Protein AF-A2IA80-F1 (afdb_monomer_lite)

Organism: Xenopsylla cheopis (NCBI:txid163159)

Sequence (337 aa):
MCTNLILFTVLSLLFSIEAKSIPNAQSEKVELNESTLKLLFVVAREGEVYPNNYMIKACPKYEYANHGFPPGELNENGRISMYQLGHKLRLIYPEFLHRRYITKNLLKATAVGNKYTISTREGALLTLKGLRNENMNKAINTRKWSAKRLSTTRNDEFTDAASGYYQSCPNFFKKQKIALKKELMPKEKNKRPADESTITDEDINSKTKNLINKLNENTGANITGDNLVALKYLADLYEATERSNLLLPKWYDEDMWISLHFLMRRYIEASVSTNDLRSLAGGRMVKYFFDKLDDKLAGRLEPCETKLLLHIGYERTVVPFFAALAGEDGFEINGLV

pLDDT: mean 77.65, std 20.79, range [23.19, 97.38]

Radius of gyration: 21.66 Å; chains: 1; bounding box: 62×43×70 Å

Structure (mmCIF, N/CA/C/O backbone):
data_AF-A2IA80-F1
#
_entry.id   AF-A2IA80-F1
#
loop_
_atom_site.group_PDB
_atom_site.id
_atom_site.type_symbol
_atom_site.label_atom_id
_atom_site.label_alt_id
_atom_site.label_comp_id
_atom_site.label_asym_id
_atom_site.label_entity_id
_atom_site.label_seq_id
_atom_site.pdbx_PDB_ins_code
_atom_site.Cartn_x
_atom_site.Cartn_y
_atom_site.Cartn_z
_atom_site.occupancy
_atom_site.B_iso_or_equiv
_atom_site.auth_seq_id
_atom_site.auth_comp_id
_atom_site.auth_asym_id
_atom_site.auth_atom_id
_atom_site.pdbx_PDB_model_num
ATOM 1 N N . MET A 1 1 ? -36.779 -3.384 18.444 1.00 25.17 1 MET A N 1
ATOM 2 C CA . MET A 1 1 ? -36.991 -3.182 16.995 1.00 25.17 1 MET A CA 1
ATOM 3 C C . MET A 1 1 ? -36.332 -1.866 16.628 1.00 25.17 1 MET A C 1
ATOM 5 O O . MET A 1 1 ? -36.795 -0.836 17.092 1.00 25.17 1 MET A O 1
ATOM 9 N N . CYS A 1 2 ? -35.207 -1.901 15.915 1.00 23.19 2 CYS A N 1
ATOM 10 C CA . CYS A 1 2 ? -34.492 -0.704 15.470 1.00 23.19 2 CYS A CA 1
ATOM 11 C C . CYS A 1 2 ? -34.553 -0.656 13.945 1.00 23.19 2 CYS A C 1
ATOM 13 O O . CYS A 1 2 ? -34.101 -1.584 13.280 1.00 23.19 2 CYS A O 1
ATOM 15 N N . THR A 1 3 ? -35.161 0.397 13.417 1.00 23.78 3 THR A N 1
ATOM 16 C CA . THR A 1 3 ? -35.132 0.780 12.007 1.00 23.78 3 THR A CA 1
ATOM 17 C C . THR A 1 3 ? -33.789 1.444 11.691 1.00 23.78 3 THR A C 1
ATOM 19 O O . THR A 1 3 ? -33.246 2.187 12.509 1.00 23.78 3 THR A O 1
ATOM 22 N N . ASN A 1 4 ? -33.225 1.103 10.531 1.00 25.89 4 ASN A N 1
ATOM 23 C CA . ASN A 1 4 ? -31.814 1.293 10.202 1.00 25.89 4 ASN A CA 1
ATOM 24 C C . ASN A 1 4 ? -31.599 2.456 9.229 1.00 25.89 4 ASN A C 1
ATOM 26 O O . ASN A 1 4 ? -32.256 2.528 8.195 1.00 25.89 4 ASN A O 1
ATOM 30 N N . LEU A 1 5 ? -30.586 3.270 9.515 1.00 25.81 5 LEU A N 1
ATOM 31 C CA . LEU A 1 5 ? -29.843 4.027 8.517 1.00 25.81 5 LEU A CA 1
ATOM 32 C C . LEU A 1 5 ? -28.354 3.823 8.829 1.00 25.81 5 LEU A C 1
ATOM 34 O O . LEU A 1 5 ? -27.927 4.024 9.966 1.00 25.81 5 LEU A O 1
ATOM 38 N N . ILE A 1 6 ? -27.590 3.339 7.850 1.00 38.41 6 ILE A N 1
ATOM 39 C CA . ILE A 1 6 ? -26.148 3.076 7.955 1.00 38.41 6 ILE A CA 1
ATOM 40 C C . ILE A 1 6 ? -25.449 4.060 7.024 1.00 38.41 6 ILE A C 1
ATOM 42 O O . ILE A 1 6 ? -25.780 4.120 5.842 1.00 38.41 6 ILE A O 1
ATOM 46 N N . LEU A 1 7 ? -24.482 4.808 7.554 1.00 30.70 7 LEU A N 1
ATOM 47 C CA . LEU A 1 7 ? -23.660 5.727 6.779 1.00 30.70 7 LEU A CA 1
ATOM 48 C C . LEU A 1 7 ? -22.249 5.158 6.591 1.00 30.70 7 LEU A C 1
ATOM 50 O O . LEU A 1 7 ? -21.627 4.696 7.549 1.00 30.70 7 LEU A O 1
ATOM 54 N N . PHE A 1 8 ? -21.756 5.196 5.353 1.00 34.16 8 PHE A N 1
ATOM 55 C CA . PHE A 1 8 ? -20.420 4.747 4.969 1.00 34.16 8 PHE A CA 1
ATOM 56 C C . PHE A 1 8 ? -19.474 5.942 4.878 1.00 34.16 8 PHE A C 1
ATOM 58 O O . PHE A 1 8 ? -19.799 6.963 4.276 1.00 34.16 8 PHE A O 1
ATOM 65 N N . THR A 1 9 ? -18.271 5.814 5.431 1.00 31.92 9 THR A N 1
ATOM 66 C CA . THR A 1 9 ? -17.209 6.802 5.220 1.00 31.92 9 THR A CA 1
ATOM 67 C C . THR A 1 9 ? -15.915 6.075 4.937 1.00 31.92 9 THR A C 1
ATOM 69 O O . THR A 1 9 ? -15.407 5.310 5.756 1.00 31.92 9 THR A O 1
ATOM 72 N N . VAL A 1 10 ? -15.410 6.296 3.729 1.00 34.41 10 VAL A N 1
ATOM 73 C CA . VAL A 1 10 ? -14.196 5.692 3.200 1.00 34.41 10 VAL A CA 1
ATOM 74 C C . VAL A 1 10 ? -13.137 6.784 3.148 1.00 34.41 10 VAL A C 1
ATOM 76 O O . VAL A 1 10 ? -13.271 7.741 2.394 1.00 34.41 10 VAL A O 1
ATOM 79 N N . LEU A 1 11 ? -12.081 6.647 3.950 1.00 30.34 11 LEU A N 1
ATOM 80 C CA . LEU A 1 11 ? -10.943 7.563 3.931 1.00 30.34 11 LEU A CA 1
ATOM 81 C C . LEU A 1 11 ? -9.755 6.869 3.250 1.00 30.34 11 LEU A C 1
ATOM 83 O O . LEU A 1 11 ? -9.049 6.081 3.877 1.00 30.34 11 LEU A O 1
ATOM 87 N N . SER A 1 12 ? -9.549 7.147 1.963 1.00 29.28 12 SER A N 1
ATOM 88 C CA . SER A 1 12 ? -8.305 6.819 1.259 1.00 29.28 12 SER A CA 1
ATOM 89 C C . SER A 1 12 ? -7.311 7.957 1.493 1.00 29.28 12 SER A C 1
ATOM 91 O O . SER A 1 12 ? -7.510 9.063 1.002 1.00 29.28 12 SER A O 1
ATOM 93 N N . LEU A 1 13 ? -6.262 7.719 2.284 1.00 29.28 13 LEU A N 1
ATOM 94 C CA . LEU A 1 13 ? -5.129 8.640 2.409 1.00 29.28 13 LEU A CA 1
ATOM 95 C C . LEU A 1 13 ? -4.011 8.154 1.483 1.00 29.28 13 LEU A C 1
ATOM 97 O O . LEU A 1 13 ? -3.146 7.380 1.888 1.00 29.28 13 LEU A O 1
ATOM 101 N N . LEU A 1 14 ? -4.050 8.611 0.234 1.00 31.47 14 LEU A N 1
ATOM 102 C CA . LEU A 1 14 ? -2.891 8.660 -0.650 1.00 31.47 14 LEU A CA 1
ATOM 103 C C . LEU A 1 14 ? -2.782 10.086 -1.204 1.00 31.47 14 LEU A C 1
ATOM 105 O O . LEU A 1 14 ? -3.770 10.638 -1.675 1.00 31.47 14 LEU A O 1
ATOM 109 N N . PHE A 1 15 ? -1.557 10.617 -1.135 1.00 30.75 15 PHE A N 1
ATOM 110 C CA . PHE A 1 15 ? -1.079 11.935 -1.570 1.00 30.75 15 PHE A CA 1
ATOM 111 C C . PHE A 1 15 ? -1.414 13.136 -0.668 1.00 30.75 15 PHE A C 1
ATOM 113 O O . PHE A 1 15 ? -2.541 13.344 -0.223 1.00 30.75 15 PHE A O 1
ATOM 120 N N . SER A 1 16 ? -0.392 13.965 -0.427 1.00 27.19 16 SER A N 1
ATOM 121 C CA . SER A 1 16 ? -0.570 15.383 -0.118 1.00 27.19 16 SER A CA 1
ATOM 122 C C . SER A 1 16 ? -1.300 16.020 -1.298 1.00 27.19 16 SER A C 1
ATOM 124 O O . SER A 1 16 ? -0.680 16.358 -2.300 1.00 27.19 16 SER A O 1
ATOM 126 N N . ILE A 1 17 ? -2.621 16.122 -1.204 1.00 27.56 17 ILE A N 1
ATOM 127 C CA . ILE A 1 17 ? -3.449 16.873 -2.143 1.00 27.56 17 ILE A CA 1
ATOM 128 C C . ILE A 1 17 ? -3.920 18.105 -1.380 1.00 27.56 17 ILE A C 1
ATOM 130 O O . ILE A 1 17 ? -4.784 18.017 -0.506 1.00 27.56 17 ILE A O 1
ATOM 134 N N . GLU A 1 18 ? -3.341 19.262 -1.694 1.00 26.39 18 GLU A N 1
ATOM 135 C CA . GLU A 1 18 ? -4.066 20.513 -1.503 1.00 26.39 18 GLU A CA 1
ATOM 136 C C . GLU A 1 18 ? -5.279 20.470 -2.433 1.00 26.39 18 GLU A C 1
ATOM 138 O O . GLU A 1 18 ? -5.156 20.400 -3.656 1.00 26.39 18 GLU A O 1
ATOM 143 N N . ALA A 1 19 ? -6.470 20.447 -1.839 1.00 25.19 19 ALA A N 1
ATOM 144 C CA . ALA A 1 19 ? -7.717 20.495 -2.577 1.00 25.19 19 ALA A CA 1
ATOM 145 C C . ALA A 1 19 ? -7.830 21.849 -3.297 1.00 25.19 19 ALA A C 1
ATOM 147 O O . ALA A 1 19 ? -8.150 22.862 -2.675 1.00 25.19 19 ALA A O 1
ATOM 148 N N . LYS A 1 20 ? -7.619 21.875 -4.618 1.00 26.34 20 LYS A N 1
ATOM 149 C CA . LYS A 1 20 ? -8.217 22.921 -5.453 1.00 26.34 20 LYS A CA 1
ATOM 150 C C . LYS A 1 20 ? -9.704 22.609 -5.599 1.00 26.34 20 LYS A C 1
ATOM 152 O O . LYS A 1 20 ? -10.091 21.518 -6.008 1.00 26.34 20 LYS A O 1
ATOM 157 N N . SER A 1 21 ? -10.518 23.577 -5.199 1.00 30.86 21 SER A N 1
ATOM 158 C CA . SER A 1 21 ? -11.980 23.560 -5.221 1.00 30.86 21 SER A CA 1
ATOM 159 C C . SER A 1 21 ? -12.553 23.104 -6.568 1.00 30.86 21 SER A C 1
ATOM 161 O O . SER A 1 21 ? -12.227 23.679 -7.607 1.00 30.86 21 SER A O 1
ATOM 163 N N . ILE A 1 22 ? -13.460 22.128 -6.525 1.00 30.59 22 ILE A N 1
ATOM 164 C CA . ILE A 1 22 ? -14.312 21.718 -7.648 1.00 30.59 22 ILE A CA 1
ATOM 165 C C . ILE A 1 22 ? -15.325 22.842 -7.935 1.00 30.59 22 ILE A C 1
ATOM 167 O O . ILE A 1 22 ? -15.994 23.289 -6.998 1.00 30.59 22 ILE A O 1
ATOM 171 N N . PRO A 1 23 ? -15.523 23.278 -9.193 1.00 34.59 23 PRO A N 1
ATOM 172 C CA . PRO A 1 23 ? -16.711 24.025 -9.566 1.00 34.59 23 PRO A CA 1
ATOM 173 C C . PRO A 1 23 ? -17.891 23.051 -9.700 1.00 34.59 23 PRO A C 1
ATOM 175 O O . PRO A 1 23 ? -17.952 22.244 -10.620 1.00 34.59 23 PRO A O 1
ATOM 178 N N . ASN A 1 24 ? -18.836 23.167 -8.769 1.00 33.44 24 ASN A N 1
ATOM 179 C CA . ASN A 1 24 ? -20.252 22.832 -8.937 1.00 33.44 24 ASN A CA 1
ATOM 180 C C . ASN A 1 24 ? -20.631 21.375 -9.291 1.00 33.44 24 ASN A C 1
ATOM 182 O O . ASN A 1 24 ? -21.453 21.130 -10.169 1.00 33.44 24 ASN A O 1
ATOM 186 N N . ALA A 1 25 ? -20.140 20.412 -8.513 1.00 34.47 25 ALA A N 1
ATOM 187 C CA . ALA A 1 25 ? -20.971 19.277 -8.113 1.00 34.47 25 ALA A CA 1
ATOM 188 C C . ALA A 1 25 ? -21.343 19.525 -6.650 1.00 34.47 25 ALA A C 1
ATOM 190 O O . ALA A 1 25 ? -20.452 19.651 -5.809 1.00 34.47 25 ALA A O 1
ATOM 191 N N . GLN A 1 26 ? -22.631 19.676 -6.342 1.00 32.94 26 GLN A N 1
ATOM 192 C CA . GLN A 1 26 ? -23.090 19.729 -4.956 1.00 32.94 26 GLN A CA 1
ATOM 193 C C . GLN A 1 26 ? -22.761 18.379 -4.309 1.00 32.94 26 GLN A C 1
ATOM 195 O O . GLN A 1 26 ? -23.536 17.433 -4.410 1.00 32.94 26 GLN A O 1
ATOM 200 N N . SER A 1 27 ? -21.587 18.262 -3.680 1.00 39.53 27 SER A N 1
ATOM 201 C CA . SER A 1 27 ? -21.382 17.213 -2.697 1.00 39.53 27 SER A CA 1
ATOM 202 C C . SER A 1 27 ? -22.269 17.593 -1.522 1.00 39.53 27 SER A C 1
ATOM 204 O O . SER A 1 27 ? -22.015 18.564 -0.805 1.00 39.53 27 SER A O 1
ATOM 206 N N . GLU A 1 28 ? -23.385 16.884 -1.370 1.00 37.91 28 GLU A N 1
ATOM 207 C CA . GLU A 1 28 ? -24.094 16.906 -0.102 1.00 37.91 28 GLU A CA 1
ATOM 208 C C . GLU A 1 28 ? -23.067 16.551 0.966 1.00 37.91 28 GLU A C 1
ATOM 210 O O . GLU A 1 28 ? -22.477 15.468 0.983 1.00 37.91 28 GLU A O 1
ATOM 215 N N . LYS A 1 29 ? -22.780 17.529 1.818 1.00 41.91 29 LYS A N 1
ATOM 216 C CA . LYS A 1 29 ? -21.917 17.366 2.971 1.00 41.91 29 LYS A CA 1
ATOM 217 C C . LYS A 1 29 ? -22.703 16.489 3.935 1.00 41.91 29 LYS A C 1
ATOM 219 O O . LYS A 1 29 ? -23.461 16.996 4.753 1.00 41.91 29 LYS A O 1
ATOM 224 N N . VAL A 1 30 ? -22.612 15.175 3.761 1.00 50.72 30 VAL A N 1
ATOM 225 C CA . VAL A 1 30 ? -23.300 14.228 4.629 1.00 50.72 30 VAL A CA 1
ATOM 226 C C . VAL A 1 30 ? -22.734 14.412 6.034 1.00 50.72 30 VAL A C 1
ATOM 228 O O . VAL A 1 30 ? -21.601 14.016 6.315 1.00 50.72 30 VAL A O 1
ATOM 231 N N . GLU A 1 31 ? -23.492 15.074 6.906 1.00 58.78 31 GLU A N 1
ATOM 232 C CA . GLU A 1 31 ? -23.119 15.223 8.307 1.00 58.78 31 GLU A CA 1
ATOM 233 C C . GLU A 1 31 ? -23.155 13.847 8.971 1.00 58.78 31 GLU A C 1
ATOM 235 O O . GLU A 1 31 ? -24.183 13.167 9.035 1.00 58.78 31 GLU A O 1
ATOM 240 N N . LEU A 1 32 ? -21.987 13.402 9.424 1.00 66.56 32 LEU A N 1
ATOM 241 C CA . LEU A 1 32 ? -21.813 12.085 10.005 1.00 66.56 32 LEU A CA 1
ATOM 242 C C . LEU A 1 32 ? -22.370 12.083 11.427 1.00 66.56 32 LEU A C 1
ATOM 244 O O . LEU A 1 32 ? -21.768 12.643 12.339 1.00 66.56 32 LEU A O 1
ATOM 248 N N . ASN A 1 33 ? -23.518 11.437 11.631 1.00 78.56 33 ASN A N 1
ATOM 249 C CA . ASN A 1 33 ? -24.094 11.310 12.964 1.00 78.56 33 ASN A CA 1
ATOM 250 C C . ASN A 1 33 ? -23.433 10.156 13.742 1.00 78.56 33 ASN A C 1
ATOM 252 O O . ASN A 1 33 ? -23.876 9.002 13.680 1.00 78.56 33 ASN A O 1
ATOM 256 N N . GLU A 1 34 ? -22.390 10.473 14.514 1.00 80.00 34 GLU A N 1
ATOM 257 C CA . GLU A 1 34 ? -21.650 9.512 15.346 1.00 80.00 34 GLU A CA 1
ATOM 258 C C . GLU A 1 34 ? -22.523 8.753 16.361 1.00 80.00 34 GLU A C 1
ATOM 260 O O . GLU A 1 34 ? -22.182 7.623 16.726 1.00 80.00 34 GLU A O 1
ATOM 265 N N . SER A 1 35 ? -23.682 9.293 16.767 1.00 78.06 35 SER A N 1
ATOM 266 C CA . SER A 1 35 ? -24.597 8.618 17.700 1.00 78.06 35 SER A CA 1
ATOM 267 C C . SER A 1 35 ? -25.213 7.344 17.107 1.00 78.06 35 SER A C 1
ATOM 269 O O . SER A 1 35 ? -25.642 6.446 17.839 1.00 78.06 35 SER A O 1
ATOM 271 N N . THR A 1 36 ? -25.260 7.253 15.775 1.00 85.50 36 THR A N 1
ATOM 272 C CA . THR A 1 36 ? -25.810 6.105 15.042 1.00 85.50 36 THR A CA 1
ATOM 273 C C . THR A 1 36 ? -24.731 5.150 14.534 1.00 85.50 36 THR A C 1
ATOM 275 O O . THR A 1 36 ? -25.035 3.980 14.286 1.00 85.50 36 THR A O 1
ATOM 278 N N . LEU A 1 37 ? -23.469 5.594 14.460 1.00 88.94 37 LEU A N 1
ATOM 279 C CA . LEU A 1 37 ? -22.346 4.793 13.978 1.00 88.94 37 LEU A CA 1
ATOM 280 C C . LEU A 1 37 ? -22.142 3.543 14.853 1.00 88.94 37 LEU A C 1
ATOM 282 O O . LEU A 1 37 ? -22.129 3.606 16.084 1.00 88.94 37 LEU A O 1
ATOM 286 N N . LYS A 1 38 ? -21.994 2.373 14.215 1.00 88.62 38 LYS A N 1
ATOM 287 C CA . LYS A 1 38 ? -21.853 1.073 14.906 1.00 88.62 38 LYS A CA 1
ATOM 288 C C . LYS A 1 38 ? -20.498 0.412 14.705 1.00 88.62 38 LYS A C 1
ATOM 290 O O . LYS A 1 38 ? -20.021 -0.262 15.620 1.00 88.62 38 LYS A O 1
ATOM 295 N N . LEU A 1 39 ? -19.889 0.590 13.539 1.00 91.94 39 LEU A N 1
ATOM 296 C CA . LEU A 1 39 ? -18.624 -0.033 13.172 1.00 91.94 39 LEU A CA 1
ATOM 297 C C . LEU A 1 39 ? -17.879 0.853 12.182 1.00 91.94 39 LEU A C 1
ATOM 299 O O . LEU A 1 39 ? -18.476 1.377 11.248 1.00 91.94 39 LEU A O 1
ATOM 303 N N . LEU A 1 40 ? -16.570 0.953 12.368 1.00 92.19 40 LEU A N 1
ATOM 304 C CA . LEU A 1 40 ? -15.644 1.550 11.426 1.00 92.19 40 LEU A CA 1
ATOM 305 C C . LEU A 1 40 ? -14.732 0.452 10.866 1.00 92.19 40 LEU A C 1
ATOM 307 O O . LEU A 1 40 ? -14.075 -0.265 11.625 1.00 92.19 40 LEU A O 1
ATOM 311 N N . PHE A 1 41 ? -14.697 0.322 9.543 1.00 91.50 41 PHE A N 1
ATOM 312 C CA . PHE A 1 41 ? -13.838 -0.621 8.829 1.00 91.50 41 PHE A CA 1
ATOM 313 C C . PHE A 1 41 ? -12.811 0.167 8.017 1.00 91.50 41 PHE A C 1
ATOM 315 O O . PHE A 1 41 ? -13.149 0.795 7.018 1.00 91.50 41 PHE A O 1
ATOM 322 N N . VAL A 1 42 ? -11.558 0.173 8.466 1.00 91.75 42 VAL A N 1
ATOM 323 C CA . VAL A 1 42 ? -10.479 0.957 7.856 1.00 91.75 42 VAL A CA 1
ATOM 324 C C . VAL A 1 42 ? -9.505 0.017 7.182 1.00 91.75 42 VAL A C 1
ATOM 326 O O . VAL A 1 42 ? -8.876 -0.781 7.868 1.00 91.75 42 VAL A O 1
ATOM 329 N N . VAL A 1 43 ? -9.321 0.171 5.872 1.00 89.81 43 VAL A N 1
ATOM 330 C CA . VAL A 1 43 ? -8.230 -0.455 5.115 1.00 89.81 43 VAL A CA 1
ATOM 331 C C . VAL A 1 43 ? -7.268 0.639 4.679 1.00 89.81 43 VAL A C 1
ATOM 333 O O . VAL A 1 43 ? -7.683 1.607 4.051 1.00 89.81 43 VAL A O 1
ATOM 336 N N . ALA A 1 44 ? -5.989 0.494 5.010 1.00 91.44 44 ALA A N 1
ATOM 337 C CA . ALA A 1 44 ? -4.961 1.475 4.688 1.00 91.44 44 ALA A CA 1
ATOM 338 C C . ALA A 1 44 ? -3.694 0.798 4.158 1.00 91.44 44 ALA A C 1
ATOM 340 O O . ALA A 1 44 ? -3.363 -0.325 4.544 1.00 91.44 44 ALA A O 1
ATOM 341 N N . ARG A 1 45 ? -2.976 1.501 3.276 1.00 91.06 45 ARG A N 1
ATOM 342 C CA . ARG A 1 45 ? -1.606 1.152 2.887 1.00 91.06 45 ARG A CA 1
ATOM 343 C C . ARG A 1 45 ? -0.684 1.430 4.077 1.00 91.06 45 ARG A C 1
ATOM 345 O O . ARG A 1 45 ? -0.944 2.326 4.877 1.00 91.06 45 ARG A O 1
ATOM 352 N N . GLU A 1 46 ? 0.383 0.659 4.196 1.00 89.81 46 GLU A N 1
ATOM 353 C CA . GLU A 1 46 ? 1.532 1.036 5.008 1.00 89.81 46 GLU A CA 1
ATOM 354 C C . GLU A 1 46 ? 2.106 2.397 4.592 1.00 89.81 46 GLU A C 1
ATOM 356 O O . GLU A 1 46 ? 1.888 2.874 3.476 1.00 89.81 46 GLU A O 1
ATOM 361 N N . GLY A 1 47 ? 2.837 3.020 5.513 1.00 91.81 47 GLY A N 1
ATOM 362 C CA . GLY A 1 47 ? 3.539 4.264 5.237 1.00 91.81 47 GLY A CA 1
ATOM 363 C C . GLY A 1 47 ? 4.720 4.057 4.294 1.00 91.81 47 GLY A C 1
ATOM 364 O O . GLY A 1 47 ? 5.007 2.955 3.832 1.00 91.81 47 GLY A O 1
ATOM 365 N N . GLU A 1 48 ? 5.434 5.142 4.044 1.00 92.56 48 GLU A N 1
ATOM 366 C CA . GLU A 1 48 ? 6.641 5.159 3.232 1.00 92.56 48 GLU A CA 1
ATOM 367 C C . GLU A 1 48 ? 7.705 4.188 3.758 1.00 92.56 48 GLU A C 1
ATOM 369 O O . GLU A 1 48 ? 8.021 4.156 4.951 1.00 92.56 48 GLU A O 1
ATOM 374 N N . VAL A 1 49 ? 8.280 3.401 2.849 1.00 91.50 49 VAL A N 1
ATOM 375 C CA 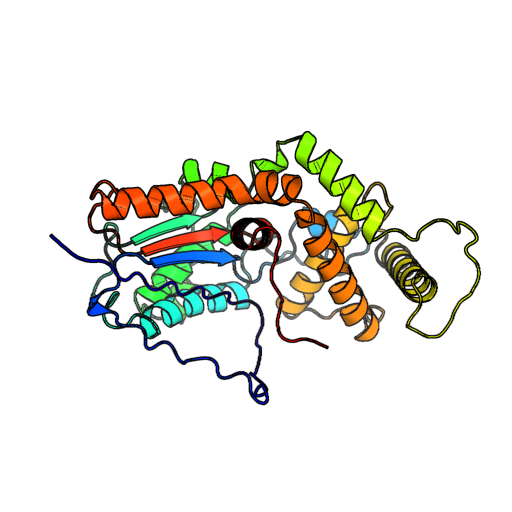. VAL A 1 49 ? 9.300 2.395 3.155 1.00 91.50 49 VAL A CA 1
ATOM 376 C C . VAL A 1 49 ? 10.603 2.714 2.447 1.00 91.50 49 VAL A C 1
ATOM 378 O O . VAL A 1 49 ? 10.616 3.348 1.393 1.00 91.50 49 VAL A O 1
ATOM 381 N N . TYR A 1 50 ? 11.703 2.212 2.997 1.00 91.88 50 TYR A N 1
ATOM 382 C CA . TYR A 1 50 ? 12.938 2.104 2.234 1.00 91.88 50 TYR A CA 1
ATOM 383 C C . TYR A 1 50 ? 12.781 1.092 1.092 1.00 91.88 50 TYR A C 1
ATOM 385 O O . TYR A 1 50 ? 12.049 0.103 1.247 1.00 91.88 50 TYR A O 1
ATOM 393 N N . PRO A 1 51 ? 13.522 1.265 -0.019 1.00 92.00 51 PRO A N 1
ATOM 394 C CA . PRO A 1 51 ? 13.601 0.266 -1.073 1.00 92.00 51 PRO A CA 1
ATOM 395 C C . PRO A 1 51 ? 13.841 -1.142 -0.527 1.00 92.00 51 PRO A C 1
ATOM 397 O O . PRO A 1 51 ? 14.727 -1.362 0.301 1.00 92.00 51 PRO A O 1
ATOM 400 N N . ASN A 1 52 ? 13.049 -2.110 -0.985 1.00 89.38 52 ASN A N 1
ATOM 401 C CA . ASN A 1 52 ? 13.212 -3.505 -0.585 1.00 89.38 52 ASN A CA 1
ATOM 402 C C . ASN A 1 52 ? 14.096 -4.284 -1.575 1.00 89.38 52 ASN A C 1
ATOM 404 O O . ASN A 1 52 ? 14.394 -3.834 -2.681 1.00 89.38 52 ASN A O 1
ATOM 408 N N . ASN A 1 53 ? 14.476 -5.507 -1.202 1.00 89.69 53 ASN A N 1
ATOM 409 C CA . ASN A 1 53 ? 15.380 -6.329 -2.013 1.00 89.69 53 ASN A CA 1
ATOM 410 C C . ASN A 1 53 ? 14.823 -6.696 -3.400 1.00 89.69 53 ASN A C 1
ATOM 412 O O . ASN A 1 53 ? 15.602 -6.893 -4.329 1.00 89.69 53 ASN A O 1
ATOM 416 N N . TYR A 1 54 ? 13.500 -6.804 -3.564 1.00 89.81 54 TYR A N 1
ATOM 417 C CA . TYR A 1 54 ? 12.891 -7.093 -4.868 1.00 89.81 54 TYR A CA 1
ATOM 418 C C . TYR A 1 54 ? 12.965 -5.878 -5.798 1.00 89.81 54 TYR A C 1
ATOM 420 O O . TYR A 1 54 ? 13.279 -6.040 -6.974 1.00 89.81 54 TYR A O 1
ATOM 428 N N . MET A 1 55 ? 12.744 -4.679 -5.250 1.00 93.12 55 MET A N 1
ATOM 429 C CA . MET A 1 55 ? 12.891 -3.402 -5.955 1.00 93.12 55 MET A CA 1
ATOM 430 C C . MET A 1 55 ? 14.337 -3.201 -6.420 1.00 93.12 55 MET A C 1
ATOM 432 O O . MET A 1 55 ? 14.584 -3.003 -7.605 1.00 93.12 55 MET A O 1
ATOM 436 N N . ILE A 1 56 ? 15.304 -3.363 -5.508 1.00 93.44 56 ILE A N 1
ATOM 437 C CA . ILE A 1 56 ? 16.736 -3.222 -5.816 1.00 93.44 56 ILE A CA 1
ATOM 438 C C . ILE A 1 56 ? 17.167 -4.248 -6.873 1.00 93.44 56 ILE A C 1
ATOM 440 O O . ILE A 1 56 ? 17.841 -3.901 -7.836 1.00 93.44 56 ILE A O 1
ATOM 444 N N . LYS A 1 57 ? 16.728 -5.510 -6.758 1.00 92.88 57 LYS A N 1
ATOM 445 C CA . LYS A 1 57 ? 17.051 -6.554 -7.745 1.00 92.88 57 LYS A CA 1
ATOM 446 C C . LYS A 1 57 ? 16.493 -6.254 -9.142 1.00 92.88 57 LYS A C 1
ATOM 448 O O . LYS A 1 57 ? 17.074 -6.704 -10.127 1.00 92.88 57 LYS A O 1
ATOM 453 N N . ALA A 1 58 ? 15.376 -5.533 -9.240 1.00 93.25 58 ALA A N 1
ATOM 454 C CA . ALA A 1 58 ? 14.802 -5.133 -10.522 1.00 93.25 58 ALA A CA 1
ATOM 455 C C . ALA A 1 58 ? 15.608 -4.025 -11.223 1.00 93.25 58 ALA A C 1
ATOM 457 O O . ALA A 1 58 ? 15.466 -3.875 -12.434 1.00 93.25 58 ALA A O 1
ATOM 458 N N . CYS A 1 59 ? 16.472 -3.304 -10.497 1.00 95.75 59 CYS A N 1
ATOM 459 C CA . CYS A 1 59 ? 17.330 -2.237 -11.011 1.00 95.75 59 CYS A CA 1
ATOM 460 C C . CYS A 1 59 ? 18.818 -2.544 -10.763 1.00 95.75 59 CYS A C 1
ATOM 462 O O . CYS A 1 59 ? 19.399 -2.068 -9.784 1.00 95.75 59 CYS A O 1
ATOM 464 N N . PRO A 1 60 ? 19.476 -3.322 -11.641 1.00 95.44 60 PRO A N 1
ATOM 465 C CA . PRO A 1 60 ? 20.900 -3.632 -11.502 1.00 95.44 60 PRO A CA 1
ATOM 466 C C . PRO A 1 60 ? 21.819 -2.406 -11.394 1.00 95.44 60 PRO A C 1
ATOM 468 O O . PRO A 1 60 ? 22.885 -2.502 -10.791 1.00 95.44 60 PRO A O 1
ATOM 471 N N . LYS A 1 61 ? 21.420 -1.268 -11.975 1.00 96.25 61 LYS A N 1
ATOM 472 C CA . LYS A 1 61 ? 22.185 -0.011 -11.961 1.00 96.25 61 LYS A CA 1
ATOM 473 C C . LYS A 1 61 ? 21.770 0.959 -10.844 1.00 96.25 61 LYS A C 1
ATOM 475 O O . LYS A 1 61 ? 22.154 2.121 -10.898 1.00 96.25 61 LYS A O 1
ATOM 480 N N . TYR A 1 62 ? 21.002 0.513 -9.847 1.00 95.56 62 TYR A N 1
ATOM 481 C CA . TYR A 1 62 ? 20.523 1.394 -8.781 1.00 95.56 62 TYR A CA 1
ATOM 482 C C . TYR A 1 62 ? 21.669 2.012 -7.968 1.00 95.56 62 TYR A C 1
ATOM 484 O O . TYR A 1 62 ? 22.494 1.313 -7.377 1.00 95.56 62 TYR A O 1
ATOM 492 N N . GLU A 1 63 ? 21.670 3.338 -7.879 1.00 94.00 63 GLU A N 1
ATOM 493 C CA . GLU A 1 63 ? 22.742 4.165 -7.323 1.00 94.00 63 GLU A CA 1
ATOM 494 C C . GLU A 1 63 ? 22.951 3.930 -5.821 1.00 94.00 63 GLU A C 1
ATOM 496 O O . GLU A 1 63 ? 24.056 4.076 -5.299 1.00 94.00 63 GLU A O 1
ATOM 501 N N . TYR A 1 64 ? 21.890 3.518 -5.123 1.00 94.31 64 TYR A N 1
ATOM 502 C CA . TYR A 1 64 ? 21.890 3.304 -3.677 1.00 94.31 64 TYR A CA 1
ATOM 503 C C . TYR A 1 64 ? 21.794 1.832 -3.278 1.00 94.31 64 TYR A C 1
ATOM 505 O O . TYR A 1 64 ? 21.446 1.532 -2.134 1.00 94.31 64 TYR A O 1
ATOM 513 N N . ALA A 1 65 ? 22.133 0.901 -4.178 1.00 90.00 65 ALA A N 1
ATOM 514 C CA . ALA A 1 65 ? 22.092 -0.535 -3.890 1.00 90.00 65 ALA A CA 1
ATOM 515 C C . ALA A 1 65 ? 22.885 -0.926 -2.623 1.00 90.00 65 ALA A C 1
ATOM 517 O O . ALA A 1 65 ? 22.503 -1.863 -1.927 1.00 90.00 65 ALA A O 1
ATOM 518 N N . ASN A 1 66 ? 23.938 -0.168 -2.286 1.00 88.75 66 ASN A N 1
ATOM 519 C CA . ASN A 1 66 ? 24.819 -0.414 -1.138 1.00 88.75 66 ASN A CA 1
ATOM 520 C C . ASN A 1 66 ? 24.653 0.591 0.020 1.00 88.75 66 ASN A C 1
ATOM 522 O O . ASN A 1 66 ? 25.493 0.628 0.914 1.00 88.75 66 ASN A O 1
ATOM 526 N N . HIS A 1 67 ? 23.606 1.423 0.030 1.00 85.44 67 HIS A N 1
ATOM 527 C CA . HIS A 1 67 ? 23.478 2.518 1.007 1.00 85.44 67 HIS A CA 1
ATOM 528 C C . HIS A 1 67 ? 23.172 2.039 2.449 1.00 85.44 67 HIS A C 1
ATOM 530 O O . HIS A 1 67 ? 23.279 2.807 3.397 1.00 85.44 67 HIS A O 1
ATOM 536 N N . GLY A 1 68 ? 22.846 0.758 2.659 1.00 82.88 68 GLY A N 1
ATOM 537 C CA . GLY A 1 68 ? 22.736 0.175 4.006 1.00 82.88 68 GLY A CA 1
ATOM 538 C C . GLY A 1 68 ? 21.448 0.512 4.768 1.00 82.88 68 GLY A C 1
ATOM 539 O O . GLY A 1 68 ? 21.394 0.325 5.984 1.00 82.88 68 GLY A O 1
ATOM 540 N N . PHE A 1 69 ? 20.401 0.987 4.085 1.00 84.75 69 PHE A N 1
ATOM 541 C CA . PHE A 1 69 ? 19.071 1.137 4.687 1.00 84.75 69 PHE A CA 1
ATOM 542 C C . PHE A 1 69 ? 18.487 -0.214 5.114 1.00 84.75 69 PHE A C 1
ATOM 544 O O . PHE A 1 69 ? 18.806 -1.225 4.485 1.00 84.75 69 PHE A O 1
ATOM 551 N N . PRO A 1 70 ? 17.579 -0.247 6.106 1.00 86.81 70 PRO A N 1
ATOM 552 C CA . PRO A 1 70 ? 16.820 -1.450 6.434 1.00 86.81 70 PRO A CA 1
ATOM 553 C C . PRO A 1 70 ? 15.772 -1.742 5.336 1.00 86.81 70 PRO A C 1
ATOM 555 O O . PRO A 1 70 ? 14.751 -1.051 5.269 1.00 86.81 70 PRO A O 1
ATOM 558 N N . PRO A 1 71 ? 15.984 -2.734 4.445 1.00 86.62 71 PRO A N 1
ATOM 559 C CA . PRO A 1 71 ? 15.194 -2.849 3.220 1.00 86.62 71 PRO A CA 1
ATOM 560 C C . PRO A 1 71 ? 13.736 -3.216 3.505 1.00 86.62 71 PRO A C 1
ATOM 562 O O . PRO A 1 71 ? 13.458 -4.237 4.137 1.00 86.62 71 PRO A O 1
ATOM 565 N N . GLY A 1 72 ? 12.797 -2.419 2.990 1.00 85.69 72 GLY A N 1
ATOM 566 C CA . GLY A 1 72 ? 11.359 -2.634 3.178 1.00 85.69 72 GLY A CA 1
ATOM 567 C C . GLY A 1 72 ? 10.824 -2.318 4.580 1.00 85.69 72 GLY A C 1
ATOM 568 O O . GLY A 1 72 ? 9.667 -2.626 4.854 1.00 85.69 72 GLY A O 1
ATOM 569 N N . GLU A 1 73 ? 11.622 -1.728 5.474 1.00 88.62 73 GLU A N 1
ATOM 570 C CA . GLU A 1 73 ? 11.112 -1.142 6.721 1.00 88.62 73 GLU A CA 1
ATOM 571 C C . GLU A 1 73 ? 10.553 0.265 6.481 1.00 88.62 73 GLU A C 1
ATOM 573 O O . GLU A 1 73 ? 10.915 0.920 5.500 1.00 88.62 73 GLU A O 1
ATOM 578 N N . LEU A 1 74 ? 9.697 0.754 7.389 1.00 89.75 74 LEU A N 1
ATOM 579 C CA . LEU A 1 74 ? 9.217 2.135 7.323 1.00 89.75 74 LEU A CA 1
ATOM 580 C C . LEU A 1 74 ? 10.385 3.115 7.483 1.00 89.75 74 LEU A C 1
ATOM 582 O O . LEU A 1 74 ? 11.203 2.993 8.405 1.00 89.75 74 LEU A O 1
ATOM 586 N N . ASN A 1 75 ? 10.428 4.122 6.615 1.00 90.25 75 ASN A N 1
ATOM 587 C CA . ASN A 1 75 ? 11.317 5.261 6.798 1.00 90.25 75 ASN A CA 1
ATOM 588 C C . ASN A 1 75 ? 10.708 6.263 7.803 1.00 90.25 75 ASN A C 1
ATOM 590 O O . ASN A 1 75 ? 9.635 6.033 8.368 1.00 90.25 75 ASN A O 1
ATOM 594 N N . GLU A 1 76 ? 11.413 7.357 8.099 1.00 90.12 76 GLU A N 1
ATOM 595 C CA . GLU A 1 76 ? 10.937 8.345 9.079 1.00 90.12 76 GLU A CA 1
ATOM 596 C C . GLU A 1 76 ? 9.579 8.948 8.690 1.00 90.12 76 GLU A C 1
ATOM 598 O O . GLU A 1 76 ? 8.664 8.973 9.518 1.00 90.12 76 GLU A O 1
ATOM 603 N N . ASN A 1 77 ? 9.418 9.319 7.417 1.00 92.75 77 ASN A N 1
ATOM 604 C CA . ASN A 1 77 ? 8.157 9.816 6.868 1.00 92.75 77 ASN A CA 1
ATOM 605 C C . ASN A 1 77 ? 7.040 8.779 7.039 1.00 92.75 77 ASN A C 1
ATOM 607 O O . ASN A 1 77 ? 5.979 9.105 7.563 1.00 92.75 77 ASN A O 1
ATOM 611 N N . GLY A 1 78 ? 7.311 7.508 6.739 1.00 92.81 78 GLY A N 1
ATOM 612 C CA . GLY A 1 78 ? 6.350 6.421 6.898 1.00 92.81 78 GLY A CA 1
ATOM 613 C C . GLY A 1 78 ? 5.892 6.233 8.335 1.00 92.81 78 GLY A C 1
ATOM 614 O O . GLY A 1 78 ? 4.705 6.015 8.590 1.00 92.81 78 GLY A O 1
ATOM 615 N N . ARG A 1 79 ? 6.798 6.382 9.307 1.00 93.12 79 ARG A N 1
ATOM 616 C CA . ARG A 1 79 ? 6.420 6.324 10.724 1.00 93.12 79 ARG A CA 1
ATOM 617 C C . ARG A 1 79 ? 5.507 7.482 11.119 1.00 93.12 79 ARG A C 1
ATOM 619 O O . ARG A 1 79 ? 4.526 7.267 11.839 1.00 93.12 79 ARG A O 1
ATOM 626 N N . ILE A 1 80 ? 5.816 8.688 10.643 1.00 94.75 80 ILE A N 1
ATOM 627 C CA . ILE A 1 80 ? 5.010 9.891 10.875 1.00 94.75 80 ILE A CA 1
ATOM 628 C C . ILE A 1 80 ? 3.624 9.724 10.241 1.00 94.75 80 ILE A C 1
ATOM 630 O O . ILE A 1 80 ? 2.625 9.873 10.946 1.00 94.75 80 ILE A O 1
ATOM 634 N N . SER A 1 81 ? 3.550 9.325 8.969 1.00 95.25 81 SER A N 1
ATOM 635 C CA . SER A 1 81 ? 2.305 9.086 8.230 1.00 95.25 81 SER A CA 1
ATOM 636 C C . SER A 1 81 ? 1.388 8.104 8.960 1.00 95.25 81 SER A C 1
ATOM 638 O O . SER A 1 81 ? 0.204 8.379 9.169 1.00 95.25 81 SER A O 1
ATOM 640 N N . MET A 1 82 ? 1.933 6.979 9.436 1.00 94.69 82 MET A N 1
ATOM 641 C CA . MET A 1 82 ? 1.136 5.957 10.121 1.00 94.69 82 MET A CA 1
ATOM 642 C C . MET A 1 82 ? 0.649 6.400 11.502 1.00 94.69 82 MET A C 1
ATOM 644 O O . MET A 1 82 ? -0.477 6.067 11.884 1.00 94.69 82 MET A O 1
ATOM 648 N N . TYR A 1 83 ? 1.445 7.179 12.240 1.00 95.19 83 TYR A N 1
ATOM 649 C CA . TYR A 1 83 ? 0.984 7.825 13.471 1.00 95.19 83 TYR A CA 1
ATOM 650 C C . TYR A 1 83 ? -0.135 8.835 13.175 1.00 95.19 83 TYR A C 1
ATOM 652 O O . TYR A 1 83 ? -1.191 8.807 13.814 1.00 95.19 83 TYR A O 1
ATOM 660 N N . GLN A 1 84 ? 0.065 9.698 12.177 1.00 96.25 84 GLN A N 1
ATOM 661 C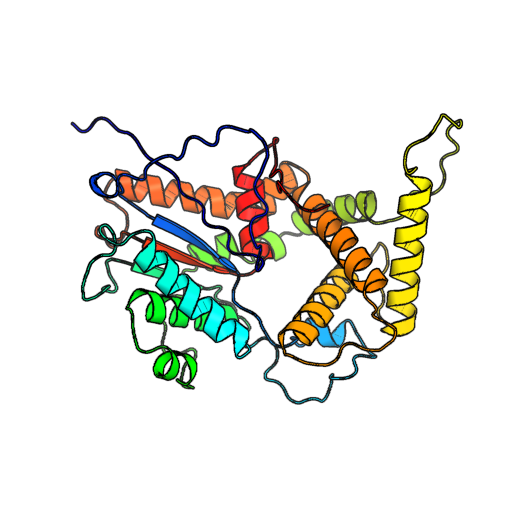 CA . GLN A 1 84 ? -0.899 10.722 11.787 1.00 96.25 84 GLN A CA 1
ATOM 662 C C . GLN A 1 84 ? -2.218 10.120 11.307 1.00 96.25 84 GLN A C 1
ATOM 664 O O . GLN A 1 84 ? -3.264 10.662 11.645 1.00 96.25 84 GLN A O 1
ATOM 669 N N . LEU A 1 85 ? -2.204 8.987 10.598 1.00 95.69 85 LEU A N 1
ATOM 670 C CA . LEU A 1 85 ? -3.419 8.248 10.242 1.00 95.69 85 LEU A CA 1
ATOM 671 C C . LEU A 1 85 ? -4.259 7.938 11.488 1.00 95.69 85 LEU A C 1
ATOM 673 O O . LEU A 1 85 ? -5.453 8.226 11.529 1.00 95.69 85 LEU A O 1
ATOM 677 N N . GLY A 1 86 ? -3.626 7.405 12.535 1.00 93.44 86 GLY A N 1
ATOM 678 C CA . GLY A 1 86 ? -4.302 7.102 13.795 1.00 93.44 86 GLY A CA 1
ATOM 679 C C . GLY A 1 86 ? -4.846 8.348 14.481 1.00 93.44 86 GLY A C 1
ATOM 680 O O . GLY A 1 86 ? -5.980 8.357 14.956 1.00 93.44 86 GLY A O 1
ATOM 681 N N . HIS A 1 87 ? -4.052 9.417 14.503 1.00 93.44 87 HIS A N 1
ATOM 682 C CA . HIS A 1 87 ? -4.472 10.690 15.077 1.00 93.44 87 HIS A CA 1
ATOM 683 C C . HIS A 1 87 ? -5.661 11.298 14.313 1.00 93.44 87 HIS A C 1
ATOM 685 O O . HIS A 1 87 ? -6.646 11.691 14.929 1.00 93.44 87 HIS A O 1
ATOM 691 N N . LYS A 1 88 ? -5.629 11.284 12.974 1.00 94.00 88 LYS A N 1
ATOM 692 C CA . LYS A 1 88 ? -6.729 11.744 12.114 1.00 94.00 88 LYS A CA 1
ATOM 693 C C . LYS A 1 88 ? -8.004 10.939 12.351 1.00 94.00 88 LYS A C 1
ATOM 695 O O . LYS A 1 88 ? -9.053 11.539 12.527 1.00 94.00 88 LYS A O 1
ATOM 700 N N . LEU A 1 89 ? -7.928 9.608 12.442 1.00 92.25 89 LEU A N 1
ATOM 701 C CA . LEU A 1 89 ? -9.096 8.778 12.774 1.00 92.25 89 LEU A CA 1
ATOM 702 C C . LEU A 1 89 ? -9.723 9.179 14.116 1.00 92.25 89 LEU A C 1
ATOM 704 O O . LEU A 1 89 ? -10.943 9.225 14.235 1.00 92.25 89 LEU A O 1
ATOM 708 N N . ARG A 1 90 ? -8.903 9.517 15.119 1.00 89.31 90 ARG A N 1
ATOM 709 C CA . ARG A 1 90 ? -9.397 10.019 16.408 1.00 89.31 90 ARG A CA 1
ATOM 710 C C . ARG A 1 90 ? -10.110 11.368 16.270 1.00 89.31 90 ARG A C 1
ATOM 712 O O . ARG A 1 90 ? -11.091 11.590 16.967 1.00 89.31 90 ARG A O 1
ATOM 719 N N . LEU A 1 91 ? -9.600 12.255 15.416 1.00 89.69 91 LEU A N 1
ATOM 720 C CA . LEU A 1 91 ? -10.172 13.585 15.181 1.00 89.69 91 LEU A CA 1
ATOM 721 C C . LEU A 1 91 ? -11.435 13.559 14.314 1.00 89.69 91 LEU A C 1
ATOM 723 O O . LEU A 1 91 ? -12.270 14.439 14.468 1.00 89.69 91 LEU A O 1
ATOM 727 N N . ILE A 1 92 ? -11.563 12.582 13.412 1.00 90.00 92 ILE A N 1
ATOM 728 C CA . ILE A 1 92 ? -12.737 12.411 12.540 1.00 90.00 92 ILE A CA 1
ATOM 729 C C . ILE A 1 92 ? -13.894 11.745 13.292 1.00 90.00 92 ILE A C 1
ATOM 731 O O . ILE A 1 92 ? -15.046 12.035 13.000 1.00 90.00 92 ILE A O 1
ATOM 735 N N . TYR A 1 93 ? -13.587 10.873 14.257 1.00 89.75 93 TYR A N 1
ATOM 736 C CA . TYR A 1 93 ? -14.582 10.155 15.061 1.00 89.75 93 TYR A CA 1
ATOM 737 C C . TYR A 1 93 ? -14.420 10.447 16.563 1.00 89.75 93 TYR A C 1
ATOM 739 O O . TYR A 1 93 ? -14.176 9.518 17.355 1.00 89.75 93 TYR A O 1
ATOM 747 N N . PRO A 1 94 ? -14.447 11.732 16.967 1.00 86.88 94 PRO A N 1
ATOM 748 C CA . PRO A 1 94 ? -14.121 12.154 18.314 1.00 86.88 94 PRO A CA 1
ATOM 749 C C . PRO A 1 94 ? -15.056 11.571 19.359 1.00 86.88 94 PRO A C 1
ATOM 751 O O . PRO A 1 94 ? -14.548 11.302 20.441 1.00 86.88 94 PRO A O 1
ATOM 754 N N . GLU A 1 95 ? -16.346 11.354 19.072 1.00 85.69 95 GLU A N 1
ATOM 755 C CA . GLU A 1 95 ? -17.342 10.815 20.013 1.00 85.69 95 GLU A CA 1
ATOM 756 C C . GLU A 1 95 ? -17.350 9.278 20.021 1.00 85.69 95 GLU A C 1
ATOM 758 O O . GLU A 1 95 ? -17.328 8.612 21.064 1.00 85.69 95 GLU A O 1
ATOM 763 N N . PHE A 1 96 ? -17.314 8.681 18.835 1.00 86.81 96 PHE A N 1
ATOM 764 C CA . PHE A 1 96 ? -17.393 7.246 18.627 1.00 86.81 96 PHE A CA 1
ATOM 765 C C . PHE A 1 96 ? -16.148 6.532 19.165 1.00 86.81 96 PHE A C 1
ATOM 767 O O . PHE A 1 96 ? -16.258 5.455 19.778 1.00 86.81 96 PHE A O 1
ATOM 774 N N . LEU A 1 97 ? -14.980 7.169 19.012 1.00 86.12 97 LEU A N 1
ATOM 775 C CA . LEU A 1 97 ? -13.683 6.712 19.514 1.00 86.12 97 LEU A CA 1
ATOM 776 C C . LEU A 1 97 ? -13.235 7.458 20.794 1.00 86.12 97 LEU A C 1
ATOM 778 O O . LEU A 1 97 ? -12.103 7.251 21.241 1.00 86.12 97 LEU A O 1
ATOM 782 N N . HIS A 1 98 ? -14.116 8.251 21.436 1.00 69.62 98 HIS A N 1
ATOM 783 C CA . HIS A 1 98 ? -13.828 9.183 22.552 1.00 69.62 98 HIS A CA 1
ATOM 784 C C . HIS A 1 98 ? -13.287 8.581 23.856 1.00 69.62 98 HIS A C 1
ATOM 786 O O . HIS A 1 98 ? -13.218 9.248 24.889 1.00 69.62 98 HIS A O 1
ATOM 792 N N . ARG A 1 99 ? -12.918 7.304 23.914 1.00 66.69 99 ARG A N 1
ATOM 793 C CA . ARG A 1 99 ? -12.444 6.757 25.188 1.00 66.69 99 ARG A CA 1
ATOM 794 C C . ARG A 1 99 ? -11.022 7.226 25.478 1.00 66.69 99 ARG A C 1
ATOM 796 O O . ARG A 1 99 ? -10.144 7.209 24.613 1.00 66.69 99 ARG A O 1
ATOM 803 N N . ARG A 1 100 ? -10.795 7.598 26.745 1.00 59.31 100 ARG A N 1
ATOM 804 C CA . ARG A 1 100 ? -9.468 7.904 27.312 1.00 59.31 100 ARG A CA 1
ATOM 805 C C . ARG A 1 100 ? -8.487 6.742 27.093 1.00 59.31 100 ARG A C 1
ATOM 807 O O . ARG A 1 100 ? -7.293 6.969 26.960 1.00 59.31 100 ARG A O 1
ATOM 814 N N . TYR A 1 101 ? -9.018 5.517 26.987 1.00 61.62 101 TYR A N 1
ATOM 815 C CA . TYR A 1 101 ? -8.278 4.302 26.662 1.00 61.62 101 TYR A CA 1
ATOM 816 C C . TYR A 1 101 ? -8.995 3.485 25.583 1.00 61.62 101 TYR A C 1
ATOM 818 O O . TYR A 1 101 ? -10.101 2.984 25.792 1.00 61.62 101 TYR A O 1
ATOM 826 N N . ILE A 1 102 ? -8.337 3.307 24.438 1.00 68.81 102 ILE A N 1
ATOM 827 C CA . ILE A 1 102 ? -8.761 2.358 23.404 1.00 68.81 102 ILE A CA 1
ATOM 828 C C . ILE A 1 102 ? -8.260 0.977 23.813 1.00 68.81 102 ILE A C 1
ATOM 830 O O . ILE A 1 102 ? -7.067 0.663 23.685 1.00 68.81 102 ILE A O 1
ATOM 834 N N . THR A 1 103 ? -9.176 0.185 24.371 1.00 73.00 103 THR A N 1
ATOM 835 C CA . THR A 1 103 ? -8.912 -1.179 24.831 1.00 73.00 103 THR A CA 1
ATOM 836 C C . THR A 1 103 ? -8.774 -2.132 23.645 1.00 73.00 103 THR A C 1
ATOM 838 O O . THR A 1 103 ? -9.256 -1.863 22.544 1.00 73.00 103 THR A O 1
ATOM 841 N N . LYS A 1 104 ? -8.135 -3.281 23.884 1.00 70.81 104 LYS A N 1
ATOM 842 C CA . LYS A 1 104 ? -7.993 -4.372 22.903 1.00 70.81 104 LYS A CA 1
ATOM 843 C C . LYS A 1 104 ? -9.328 -4.950 22.406 1.00 70.81 104 LYS A C 1
ATOM 845 O O . LYS A 1 104 ? -9.332 -5.670 21.421 1.00 70.81 104 LYS A O 1
ATOM 850 N N . ASN A 1 105 ? -10.430 -4.657 23.095 1.00 77.06 105 ASN A N 1
ATOM 851 C CA . ASN A 1 105 ? -11.747 -5.161 22.737 1.00 77.06 105 ASN A CA 1
ATOM 852 C C . ASN A 1 105 ? -12.553 -4.168 21.889 1.00 77.06 105 ASN A C 1
ATOM 854 O O . ASN A 1 105 ? -13.437 -4.573 21.150 1.00 77.06 105 ASN A O 1
ATOM 858 N N . LEU A 1 106 ? -12.246 -2.869 21.975 1.00 81.75 106 LEU A N 1
ATOM 859 C CA . LEU A 1 106 ? -12.893 -1.838 21.154 1.00 81.75 106 LEU A CA 1
ATOM 860 C C . LEU A 1 106 ? -12.316 -1.781 19.738 1.00 81.75 106 LEU A C 1
ATOM 862 O O . LEU A 1 106 ? -12.942 -1.230 18.832 1.00 81.75 106 LEU A O 1
ATOM 866 N N . LEU A 1 107 ? -11.111 -2.316 19.559 1.00 85.75 107 LEU A N 1
ATOM 867 C CA . LEU A 1 107 ? -10.355 -2.211 18.329 1.00 85.75 107 LEU A CA 1
ATOM 868 C C . LEU A 1 107 ? -9.638 -3.520 18.022 1.00 85.75 107 LEU A C 1
ATOM 870 O O . LEU A 1 107 ? -8.885 -4.028 18.855 1.00 85.75 107 LEU A O 1
ATOM 874 N N . LYS A 1 108 ? -9.754 -3.966 16.770 1.00 84.94 108 LYS A N 1
ATOM 875 C CA . LYS A 1 108 ? -8.929 -5.030 16.195 1.00 84.94 108 LYS A CA 1
ATOM 876 C C . LYS A 1 108 ? -8.068 -4.452 15.075 1.00 84.94 108 LYS A C 1
ATOM 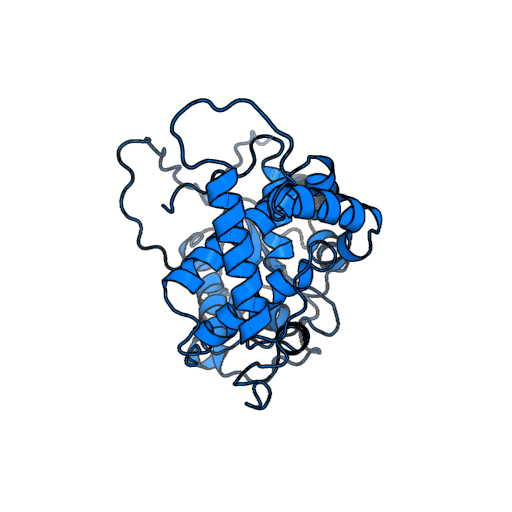878 O O . LYS A 1 108 ? -8.592 -4.030 14.053 1.00 84.94 108 LYS A O 1
ATOM 883 N N . ALA A 1 109 ? -6.752 -4.420 15.278 1.00 83.25 109 ALA A N 1
ATOM 884 C CA . ALA A 1 109 ? -5.789 -4.006 14.261 1.00 83.25 109 ALA A CA 1
ATOM 885 C C . ALA A 1 109 ? -5.088 -5.228 13.690 1.00 83.25 109 ALA A C 1
ATOM 887 O O . ALA A 1 109 ? -4.433 -5.956 14.431 1.00 83.25 109 ALA A O 1
ATOM 888 N N . THR A 1 110 ? -5.176 -5.408 12.381 1.00 81.38 110 THR A N 1
ATOM 889 C CA . THR A 1 110 ? -4.503 -6.470 11.638 1.00 81.38 110 THR A CA 1
ATOM 890 C C . THR A 1 110 ? -3.495 -5.886 10.663 1.00 81.38 110 THR A C 1
ATOM 892 O O . THR A 1 110 ? -3.679 -4.779 10.156 1.00 81.38 110 THR A O 1
ATOM 895 N N . ALA A 1 111 ? -2.440 -6.647 10.411 1.00 79.38 111 ALA A N 1
ATOM 896 C CA . ALA A 1 111 ? -1.422 -6.331 9.426 1.00 79.38 111 ALA A CA 1
ATOM 897 C C . ALA A 1 111 ? -1.140 -7.586 8.602 1.00 79.38 111 ALA A C 1
ATOM 899 O O . ALA A 1 111 ? -1.414 -8.700 9.055 1.00 79.38 111 ALA A O 1
ATOM 900 N N . VAL A 1 112 ? -0.566 -7.429 7.414 1.00 74.25 112 VAL A N 1
ATOM 901 C CA . VAL A 1 112 ? -0.195 -8.582 6.586 1.00 74.25 112 VAL A CA 1
ATOM 902 C C . VAL A 1 112 ? 0.824 -9.442 7.342 1.00 74.25 112 VAL A C 1
ATOM 904 O O . VAL A 1 112 ? 1.734 -8.941 7.998 1.00 74.25 112 VAL A O 1
ATOM 907 N N . GLY A 1 113 ? 0.643 -10.759 7.325 1.00 60.97 113 GLY A N 1
ATOM 908 C CA . GLY A 1 113 ? 1.290 -11.698 8.244 1.00 60.97 113 GLY A CA 1
ATOM 909 C C . GLY A 1 113 ? 2.418 -12.572 7.684 1.00 60.97 113 GLY A C 1
ATOM 910 O O . GLY A 1 113 ? 2.727 -13.578 8.316 1.00 60.97 113 GLY A O 1
ATOM 911 N N . ASN A 1 114 ? 3.063 -12.233 6.565 1.00 59.59 114 ASN A N 1
ATOM 912 C CA . ASN A 1 114 ? 4.221 -13.002 6.075 1.00 59.59 114 ASN A CA 1
ATOM 913 C C . ASN A 1 114 ? 5.552 -12.579 6.756 1.00 59.59 114 ASN A C 1
ATOM 915 O O . ASN A 1 114 ? 5.612 -11.611 7.508 1.00 59.59 114 ASN A O 1
ATOM 919 N N . LYS A 1 115 ? 6.645 -13.328 6.546 1.00 51.56 115 LYS A N 1
ATOM 920 C CA . LYS A 1 115 ? 7.953 -13.056 7.188 1.00 51.56 115 LYS A CA 1
ATOM 921 C C . LYS A 1 115 ? 8.628 -11.738 6.758 1.00 51.56 115 LYS A C 1
ATOM 923 O O . LYS A 1 115 ? 9.615 -11.352 7.371 1.00 51.56 115 LYS A O 1
ATOM 928 N N . TYR A 1 116 ? 8.100 -11.060 5.742 1.00 56.56 116 TYR A N 1
ATOM 929 C CA . TYR A 1 116 ? 8.637 -9.833 5.147 1.00 56.56 116 TYR A CA 1
ATOM 930 C C . TYR A 1 116 ? 7.751 -8.596 5.397 1.00 56.56 116 TYR A C 1
ATOM 932 O O . TYR A 1 116 ? 7.945 -7.573 4.755 1.00 56.56 116 TYR A O 1
ATOM 940 N N . THR A 1 117 ? 6.770 -8.661 6.307 1.00 69.44 117 THR A N 1
ATOM 941 C CA . THR A 1 117 ? 5.752 -7.603 6.497 1.00 69.44 117 THR A CA 1
ATOM 942 C C . THR A 1 117 ? 6.004 -6.678 7.690 1.00 69.44 117 THR A C 1
ATOM 944 O O . THR A 1 117 ? 5.067 -6.236 8.363 1.00 69.44 117 THR A O 1
ATOM 947 N N . ILE A 1 118 ? 7.276 -6.391 7.978 1.00 77.75 118 ILE A N 1
ATOM 948 C CA . ILE A 1 118 ? 7.686 -5.557 9.120 1.00 77.75 118 ILE A CA 1
ATOM 949 C C . ILE A 1 118 ? 7.015 -4.178 9.053 1.00 77.75 118 ILE A C 1
ATOM 951 O O . ILE A 1 118 ? 6.436 -3.741 10.047 1.00 77.75 118 ILE A O 1
ATOM 955 N N . SER A 1 119 ? 6.986 -3.569 7.870 1.00 86.00 119 SER A N 1
ATOM 956 C CA . SER A 1 119 ? 6.381 -2.265 7.592 1.00 86.00 119 SER A CA 1
ATOM 957 C C . SER A 1 119 ? 4.883 -2.199 7.912 1.00 86.00 119 SER A C 1
ATOM 959 O O . SER A 1 119 ? 4.469 -1.348 8.695 1.00 86.00 119 SER A O 1
ATOM 961 N N . THR A 1 120 ? 4.060 -3.133 7.417 1.00 85.88 120 THR A N 1
ATOM 962 C CA . THR A 1 120 ? 2.615 -3.150 7.742 1.00 85.88 120 THR A CA 1
ATOM 963 C C . THR A 1 120 ? 2.347 -3.319 9.244 1.00 85.88 120 THR A C 1
ATOM 965 O O . THR A 1 120 ? 1.413 -2.725 9.788 1.00 85.88 120 THR A O 1
ATOM 968 N N . ARG A 1 121 ? 3.167 -4.118 9.945 1.00 83.75 121 ARG A N 1
ATOM 969 C CA . ARG A 1 121 ? 3.023 -4.372 11.389 1.00 83.75 121 ARG A CA 1
ATOM 970 C C . ARG A 1 121 ? 3.424 -3.158 12.214 1.00 83.75 121 ARG A C 1
ATOM 972 O O . ARG A 1 121 ? 2.694 -2.778 13.128 1.00 83.75 121 ARG A O 1
ATOM 979 N N . GLU A 1 122 ? 4.565 -2.558 11.889 1.00 86.94 122 GLU A N 1
ATOM 980 C CA . GLU A 1 122 ? 5.015 -1.304 12.488 1.00 86.94 122 GLU A CA 1
ATOM 981 C C . GLU A 1 122 ? 3.998 -0.186 12.226 1.00 86.94 122 GLU A C 1
ATOM 983 O O . GLU A 1 122 ? 3.607 0.521 13.153 1.00 86.94 122 GLU A O 1
ATOM 988 N N . GLY A 1 123 ? 3.480 -0.097 10.999 1.00 89.94 123 GLY A N 1
ATOM 989 C CA . GLY A 1 123 ? 2.447 0.857 10.618 1.00 89.94 123 GLY A CA 1
ATOM 990 C C . GLY A 1 123 ? 1.180 0.703 11.454 1.00 89.94 123 GLY A C 1
ATOM 991 O O . GLY A 1 123 ? 0.721 1.676 12.047 1.00 89.94 123 GLY A O 1
ATOM 992 N N . ALA A 1 124 ? 0.664 -0.521 11.604 1.00 88.56 124 ALA A N 1
ATOM 993 C CA . ALA A 1 124 ? -0.492 -0.787 12.462 1.00 88.56 124 ALA A CA 1
ATOM 994 C C . ALA A 1 124 ? -0.245 -0.347 13.911 1.00 88.56 124 ALA A C 1
ATOM 996 O O . ALA A 1 124 ? -1.095 0.301 14.520 1.00 88.56 124 ALA A O 1
ATOM 997 N N . LEU A 1 125 ? 0.931 -0.651 14.464 1.00 87.81 125 LEU A N 1
ATOM 998 C CA . LEU A 1 125 ? 1.315 -0.239 15.813 1.00 87.81 125 LEU A CA 1
ATOM 999 C C . LEU A 1 125 ? 1.362 1.282 15.970 1.00 87.81 125 LEU A C 1
ATOM 1001 O O . LEU A 1 125 ? 0.831 1.802 16.951 1.00 87.81 125 LEU A O 1
ATOM 1005 N N . LEU A 1 126 ? 1.957 1.997 15.017 1.00 91.25 126 LEU A N 1
ATOM 1006 C CA . LEU A 1 126 ? 2.039 3.457 15.036 1.00 91.25 126 LEU A CA 1
ATOM 1007 C C . LEU A 1 126 ? 0.664 4.109 14.885 1.00 91.25 126 LEU A C 1
ATOM 1009 O O . LEU A 1 126 ? 0.355 5.045 15.623 1.00 91.25 126 LEU A O 1
ATOM 1013 N N . THR A 1 127 ? -0.211 3.558 14.044 1.00 92.19 127 THR A N 1
ATOM 1014 C CA . THR A 1 127 ? -1.610 3.998 13.961 1.00 92.19 127 THR A CA 1
ATOM 1015 C C . THR A 1 127 ? -2.325 3.832 15.298 1.00 92.19 127 THR A C 1
ATOM 1017 O O . THR A 1 127 ? -3.020 4.746 15.736 1.00 92.19 127 THR A O 1
ATOM 1020 N N . LEU A 1 128 ? -2.097 2.736 16.032 1.00 89.38 128 LEU A N 1
ATOM 1021 C CA . LEU A 1 128 ? -2.640 2.591 17.389 1.00 89.38 128 LEU A CA 1
ATOM 1022 C C . LEU A 1 128 ? -2.106 3.645 18.363 1.00 89.38 128 LEU A C 1
ATOM 1024 O O . LEU A 1 128 ? -2.845 4.084 19.245 1.00 89.38 128 LEU A O 1
ATOM 1028 N N . LYS A 1 129 ? -0.835 4.042 18.232 1.00 90.06 129 LYS A N 1
ATOM 1029 C CA . LYS A 1 129 ? -0.230 5.098 19.056 1.00 90.06 129 LYS A CA 1
ATOM 1030 C C . LYS A 1 129 ? -0.874 6.457 18.791 1.00 90.06 129 LYS A C 1
ATOM 1032 O O . LYS A 1 129 ? -1.267 7.121 19.749 1.00 90.06 129 LYS A O 1
ATOM 1037 N N . GLY A 1 130 ? -1.061 6.817 17.522 1.00 92.06 130 GLY A N 1
ATOM 1038 C CA . GLY A 1 130 ? -1.751 8.050 17.134 1.00 92.06 130 GLY A CA 1
ATOM 1039 C C . GLY A 1 130 ? -3.209 8.076 17.584 1.00 92.06 130 GLY A C 1
ATOM 1040 O O . GLY A 1 130 ? -3.672 9.064 18.150 1.00 92.06 130 GLY A O 1
ATOM 1041 N N . LEU A 1 131 ? -3.912 6.951 17.442 1.00 90.19 131 LEU A N 1
ATOM 1042 C CA . LEU A 1 131 ? -5.309 6.817 17.858 1.00 90.19 131 LEU A CA 1
ATOM 1043 C C . LEU A 1 131 ? -5.495 6.959 19.382 1.00 90.19 131 LEU A C 1
ATOM 1045 O O . LEU A 1 131 ? -6.520 7.452 19.860 1.00 90.19 131 LEU A O 1
ATOM 1049 N N . ARG A 1 132 ? -4.485 6.550 20.159 1.00 89.06 132 ARG A N 1
ATOM 1050 C CA . ARG A 1 132 ? -4.419 6.727 21.619 1.00 89.06 132 ARG A CA 1
ATOM 1051 C C . ARG A 1 132 ? -3.901 8.099 22.048 1.00 89.06 132 ARG A C 1
ATOM 1053 O O . ARG A 1 132 ? -3.833 8.349 23.248 1.00 89.06 132 ARG A O 1
ATOM 1060 N N . ASN A 1 133 ? -3.566 8.971 21.097 1.00 90.00 133 ASN A N 1
ATOM 1061 C CA . ASN A 1 133 ? -2.974 10.281 21.349 1.00 90.00 133 ASN A CA 1
ATOM 1062 C C . ASN A 1 133 ? -1.704 10.203 22.224 1.00 90.00 133 ASN A C 1
ATOM 1064 O O . ASN A 1 133 ? -1.476 11.042 23.094 1.00 90.00 133 ASN A O 1
ATOM 1068 N N . GLU A 1 134 ? -0.901 9.1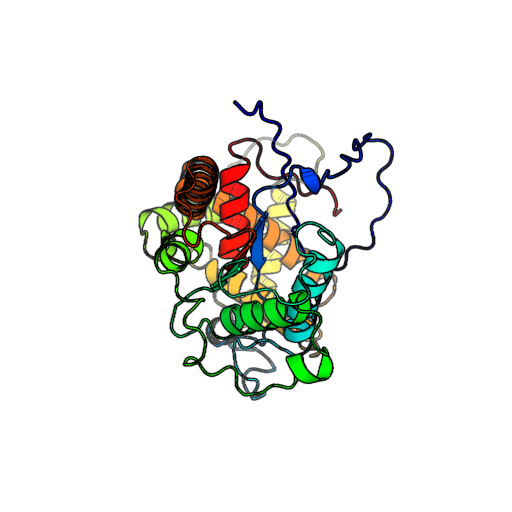47 22.045 1.00 90.62 134 GLU A N 1
ATOM 1069 C CA . GLU A 1 134 ? 0.400 9.033 22.712 1.00 90.62 134 GLU A CA 1
ATOM 1070 C C . GLU A 1 134 ? 1.396 10.029 22.105 1.00 90.62 134 GLU A C 1
ATOM 1072 O O . GLU A 1 134 ? 1.308 10.342 20.930 1.00 90.62 134 GLU A O 1
ATOM 1077 N N . ASN A 1 135 ? 2.388 10.503 22.864 1.00 93.31 135 ASN A N 1
ATOM 1078 C CA . ASN A 1 135 ? 3.383 11.439 22.330 1.00 93.31 135 ASN A CA 1
ATOM 1079 C C . ASN A 1 135 ? 4.067 10.888 21.057 1.00 93.31 135 ASN A C 1
ATOM 1081 O O . ASN A 1 135 ? 4.691 9.824 21.101 1.00 93.31 135 ASN A O 1
ATOM 1085 N N . MET A 1 136 ? 3.976 11.636 19.951 1.00 93.38 136 MET A N 1
ATOM 1086 C CA . MET A 1 136 ? 4.483 11.226 18.636 1.00 93.38 136 MET A CA 1
ATOM 1087 C C . MET A 1 136 ? 5.980 10.912 18.664 1.00 93.38 136 MET A C 1
ATOM 1089 O O . MET A 1 136 ? 6.370 9.820 18.264 1.00 93.38 136 MET A O 1
ATOM 1093 N N . ASN A 1 137 ? 6.806 11.811 19.213 1.00 92.88 137 ASN A N 1
ATOM 1094 C CA . ASN A 1 137 ? 8.260 11.626 19.278 1.00 92.88 137 ASN A CA 1
ATOM 1095 C C . ASN A 1 137 ? 8.632 10.348 20.037 1.00 92.88 137 ASN A C 1
ATOM 1097 O O . ASN A 1 137 ? 9.521 9.609 19.623 1.00 92.88 137 ASN A O 1
ATOM 1101 N N . LYS A 1 138 ? 7.926 10.038 21.127 1.00 91.12 138 LYS A N 1
ATOM 1102 C CA . LYS A 1 138 ? 8.104 8.778 21.854 1.00 91.12 138 LYS A CA 1
ATOM 1103 C C . LYS A 1 138 ? 7.657 7.574 21.021 1.00 91.12 138 LYS A C 1
ATOM 1105 O O . LYS A 1 138 ? 8.344 6.553 21.017 1.00 91.12 138 LYS A O 1
ATOM 1110 N N . ALA A 1 139 ? 6.519 7.673 20.334 1.00 89.25 139 ALA A N 1
ATOM 1111 C CA . ALA A 1 139 ? 5.977 6.593 19.518 1.00 89.25 139 ALA A CA 1
ATOM 1112 C C . ALA A 1 139 ? 6.913 6.227 18.355 1.00 89.25 139 ALA A C 1
ATOM 1114 O O . ALA A 1 139 ? 7.294 5.063 18.241 1.00 89.25 139 ALA A O 1
ATOM 1115 N N . ILE A 1 140 ? 7.339 7.206 17.550 1.00 89.06 140 ILE A N 1
ATOM 1116 C CA . ILE A 1 140 ? 8.165 6.976 16.352 1.00 89.06 140 ILE A CA 1
ATOM 1117 C C . ILE A 1 140 ? 9.584 6.497 16.692 1.00 89.06 140 ILE A C 1
ATOM 1119 O O . ILE A 1 140 ? 10.142 5.681 15.966 1.00 89.06 140 ILE A O 1
ATOM 1123 N N . ASN A 1 141 ? 10.150 6.928 17.827 1.00 85.62 141 ASN A N 1
ATOM 1124 C CA . ASN A 1 141 ? 11.511 6.557 18.237 1.00 85.62 141 ASN A CA 1
ATOM 1125 C C . ASN A 1 141 ? 11.592 5.222 19.002 1.00 85.62 141 ASN A C 1
ATOM 1127 O O . ASN A 1 141 ? 12.672 4.787 19.412 1.00 85.62 141 ASN A O 1
ATOM 1131 N N . THR A 1 142 ? 10.466 4.534 19.212 1.00 78.75 142 THR A N 1
ATOM 1132 C CA . THR A 1 142 ? 10.448 3.253 19.929 1.00 78.75 142 THR A CA 1
ATOM 1133 C C . THR A 1 142 ? 10.986 2.118 19.042 1.00 78.75 142 THR A C 1
ATOM 1135 O O . THR A 1 142 ? 10.236 1.427 18.370 1.00 78.75 142 THR A O 1
ATOM 1138 N N . ARG A 1 143 ? 12.297 1.841 19.096 1.00 59.38 143 ARG A N 1
ATOM 1139 C CA . ARG A 1 143 ? 12.999 0.803 18.293 1.00 59.38 143 ARG A CA 1
ATOM 1140 C C . ARG A 1 143 ? 12.668 -0.674 18.608 1.00 59.38 143 ARG A C 1
ATOM 1142 O O . ARG A 1 143 ? 13.383 -1.571 18.176 1.00 59.38 143 ARG A O 1
ATOM 1149 N N . LYS A 1 144 ? 11.626 -0.978 19.392 1.00 59.41 144 LYS A N 1
ATOM 1150 C CA . LYS A 1 144 ? 11.312 -2.355 19.849 1.00 59.41 144 LYS A CA 1
ATOM 1151 C C . LYS A 1 144 ? 10.016 -2.911 19.261 1.00 59.41 144 LYS A C 1
ATOM 1153 O O . LYS A 1 144 ? 9.266 -3.600 19.959 1.00 59.41 144 LYS A O 1
ATOM 1158 N N . TRP A 1 145 ? 9.764 -2.666 17.980 1.00 63.03 145 TRP A N 1
ATOM 1159 C CA . TRP A 1 145 ? 8.689 -3.323 17.233 1.00 63.03 145 TRP A CA 1
ATOM 1160 C C . TRP A 1 145 ? 9.105 -4.748 16.830 1.00 63.03 145 TRP A C 1
ATOM 1162 O O . TRP A 1 145 ? 9.101 -5.121 15.664 1.00 63.03 145 TRP A O 1
ATOM 1172 N N . SER A 1 146 ? 9.542 -5.562 17.799 1.00 48.00 146 SER A N 1
ATOM 1173 C CA . SER A 1 146 ? 9.922 -6.945 17.512 1.00 48.00 146 SER A CA 1
ATOM 1174 C C . SER A 1 146 ? 8.685 -7.769 17.151 1.00 48.00 146 SER A C 1
ATOM 1176 O O . SER A 1 146 ? 7.608 -7.598 17.732 1.00 48.00 146 SER A O 1
ATOM 1178 N N . ALA A 1 147 ? 8.865 -8.724 16.235 1.00 46.72 147 ALA A N 1
ATOM 1179 C CA . ALA A 1 147 ? 7.833 -9.642 15.743 1.00 46.72 147 ALA A CA 1
ATOM 1180 C C . ALA A 1 147 ? 7.056 -10.402 16.846 1.00 46.72 147 ALA A C 1
ATOM 1182 O O . ALA A 1 147 ? 6.015 -10.988 16.568 1.00 46.72 147 ALA A O 1
ATOM 1183 N N . LYS A 1 148 ? 7.535 -10.381 18.099 1.00 42.69 148 LYS A N 1
ATOM 1184 C CA . LYS A 1 148 ? 6.927 -11.037 19.267 1.00 42.69 148 LYS A CA 1
ATOM 1185 C C . LYS A 1 148 ? 5.787 -10.256 19.939 1.00 42.69 148 LYS A C 1
ATOM 1187 O O . LYS A 1 148 ? 5.075 -10.850 20.739 1.00 42.69 148 LYS A O 1
ATOM 1192 N N . ARG A 1 149 ? 5.608 -8.949 19.690 1.00 49.25 149 ARG A N 1
ATOM 1193 C CA . ARG A 1 149 ? 4.712 -8.094 20.510 1.00 49.25 149 ARG A CA 1
ATOM 1194 C C . ARG A 1 149 ? 3.280 -7.900 20.004 1.00 49.25 149 ARG A C 1
ATOM 1196 O O . ARG A 1 149 ? 2.532 -7.140 20.613 1.00 49.25 149 ARG A O 1
ATOM 1203 N N . LEU A 1 150 ? 2.872 -8.584 18.942 1.00 54.44 150 LEU A N 1
ATOM 1204 C CA . LEU A 1 150 ? 1.566 -8.367 18.326 1.00 54.44 150 LEU A CA 1
ATOM 1205 C C . LEU A 1 150 ? 0.720 -9.643 18.296 1.00 54.44 150 LEU A C 1
ATOM 1207 O O . LEU A 1 150 ? 0.580 -10.293 17.264 1.00 54.44 150 LEU A O 1
ATOM 1211 N N . SER A 1 151 ? 0.100 -9.971 19.428 1.00 46.47 151 SER A N 1
ATOM 1212 C CA . SER A 1 151 ? -0.948 -11.001 19.482 1.00 46.47 151 SER A CA 1
ATOM 1213 C C . SER A 1 151 ? -2.221 -10.601 18.721 1.00 46.47 151 SER A C 1
ATOM 1215 O O . SER A 1 151 ? -3.054 -11.454 18.447 1.00 46.47 151 SER A O 1
ATOM 1217 N N . THR A 1 152 ? -2.376 -9.322 18.355 1.00 50.72 152 THR A N 1
ATOM 1218 C CA . THR A 1 152 ? -3.588 -8.792 17.712 1.00 50.72 152 THR A CA 1
ATOM 1219 C C . THR A 1 152 ? -3.510 -8.690 16.189 1.00 50.72 152 THR A C 1
ATOM 1221 O O . THR A 1 152 ? -4.556 -8.533 15.569 1.00 50.72 152 THR A O 1
ATOM 1224 N N . THR A 1 153 ? -2.322 -8.773 15.567 1.00 51.84 153 THR A N 1
ATOM 1225 C CA . THR A 1 153 ? -2.179 -8.445 14.132 1.00 51.84 153 THR A CA 1
ATOM 1226 C C . THR A 1 153 ? -2.180 -9.627 13.188 1.00 51.84 153 THR A C 1
ATOM 1228 O O . THR A 1 153 ? -2.411 -9.425 11.998 1.00 51.84 153 THR A O 1
ATOM 1231 N N . ARG A 1 154 ? -1.906 -10.840 13.681 1.00 53.56 154 ARG A N 1
ATOM 1232 C CA . ARG A 1 154 ? -2.024 -12.043 12.861 1.00 53.56 154 ARG A CA 1
ATOM 1233 C C . ARG A 1 154 ? -3.489 -12.447 12.831 1.00 53.56 154 ARG A C 1
ATOM 1235 O O . ARG A 1 154 ? -3.983 -13.119 13.727 1.00 53.56 154 ARG A O 1
ATOM 1242 N N . ASN A 1 155 ? -4.180 -11.971 11.811 1.00 59.09 155 ASN A N 1
ATOM 1243 C CA . ASN A 1 155 ? -5.467 -12.510 11.430 1.00 59.09 155 ASN A CA 1
ATOM 1244 C C . ASN A 1 155 ? -5.230 -13.285 10.143 1.00 59.09 155 ASN A C 1
ATOM 1246 O O . ASN A 1 155 ? -5.005 -12.647 9.119 1.00 59.09 155 ASN A O 1
ATOM 1250 N N . ASP A 1 156 ? -5.218 -14.612 10.208 1.00 57.03 156 ASP A N 1
ATOM 1251 C CA . ASP A 1 156 ? -5.060 -15.450 9.018 1.00 57.03 156 ASP A CA 1
ATOM 1252 C C . ASP A 1 156 ? -6.250 -15.216 8.064 1.00 57.03 156 ASP A C 1
ATOM 1254 O O . ASP A 1 156 ? -6.041 -15.107 6.865 1.00 57.03 156 ASP A O 1
ATOM 1258 N N . GLU A 1 157 ? -7.459 -14.904 8.563 1.00 55.69 157 GLU A N 1
ATOM 1259 C CA . GLU A 1 157 ? -8.589 -14.509 7.704 1.00 55.69 157 GLU A CA 1
ATOM 1260 C C . GLU A 1 157 ? -8.291 -13.238 6.907 1.00 55.69 157 GLU A C 1
ATOM 1262 O O . GLU A 1 157 ? -8.582 -13.201 5.726 1.00 55.69 157 GLU A O 1
ATOM 1267 N N . PHE A 1 158 ? -7.684 -12.205 7.497 1.00 62.03 158 PHE A N 1
ATOM 1268 C CA . PHE A 1 158 ? -7.335 -10.978 6.765 1.00 62.03 158 PHE A CA 1
ATOM 1269 C C . PHE A 1 158 ? -6.035 -11.131 5.968 1.00 62.03 158 PHE A C 1
ATOM 1271 O O . PHE A 1 158 ? -5.943 -10.723 4.821 1.00 62.03 158 PHE A O 1
ATOM 1278 N N . THR A 1 159 ? -5.007 -11.727 6.559 1.00 59.28 159 THR A N 1
ATOM 1279 C CA . THR A 1 159 ? -3.702 -11.927 5.921 1.00 59.28 159 THR A CA 1
ATOM 1280 C C . THR A 1 159 ? -3.840 -12.792 4.676 1.00 59.28 159 THR A C 1
ATOM 1282 O O . THR A 1 159 ? -3.283 -12.439 3.632 1.00 59.28 159 THR A O 1
ATOM 1285 N N . ASP A 1 160 ? -4.629 -13.862 4.776 1.00 55.69 160 ASP A N 1
ATOM 1286 C CA . ASP A 1 160 ? -4.913 -14.749 3.663 1.00 55.69 160 ASP A CA 1
ATOM 1287 C C . ASP A 1 160 ? -5.986 -14.121 2.761 1.00 55.69 160 ASP A C 1
ATOM 1289 O O . ASP A 1 160 ? -5.753 -14.014 1.566 1.00 55.69 160 ASP A O 1
ATOM 1293 N N . ALA A 1 161 ? -7.111 -13.582 3.254 1.00 52.44 161 ALA A N 1
ATOM 1294 C CA . ALA A 1 161 ? -8.138 -13.027 2.353 1.00 52.44 161 ALA A CA 1
ATOM 1295 C C . ALA A 1 161 ? -7.735 -11.739 1.609 1.00 52.44 161 ALA A C 1
ATOM 1297 O O . ALA A 1 161 ? -8.261 -11.505 0.523 1.00 52.44 161 ALA A O 1
ATOM 1298 N N . ALA A 1 162 ? -6.846 -10.900 2.154 1.00 55.62 162 ALA A N 1
ATOM 1299 C CA . ALA A 1 162 ? -6.733 -9.504 1.720 1.00 55.62 162 ALA A CA 1
ATOM 1300 C C . ALA A 1 162 ? -5.498 -9.134 0.892 1.00 55.62 162 ALA A C 1
ATOM 1302 O O . ALA A 1 162 ? -5.565 -8.200 0.101 1.00 55.62 162 ALA A O 1
ATOM 1303 N N . SER A 1 163 ? -4.337 -9.757 1.124 1.00 59.16 163 SER A N 1
ATOM 1304 C CA . SER A 1 163 ? -3.067 -9.112 0.718 1.00 59.16 163 SER A CA 1
ATOM 1305 C C . SER A 1 163 ? -2.094 -9.993 -0.059 1.00 59.16 163 SER A C 1
ATOM 1307 O O . SER A 1 163 ? -1.070 -9.493 -0.530 1.00 59.16 163 SER A O 1
ATOM 1309 N N . GLY A 1 164 ? -2.394 -11.287 -0.202 1.00 62.28 164 GLY A N 1
ATOM 1310 C CA . GLY A 1 164 ? -1.488 -12.226 -0.865 1.00 62.28 164 GLY A CA 1
ATOM 1311 C C . GLY A 1 164 ? -2.117 -13.488 -1.450 1.00 62.28 164 GLY A C 1
ATOM 1312 O O . GLY A 1 164 ? -1.472 -14.124 -2.274 1.00 62.28 164 GLY A O 1
ATOM 1313 N N . TYR A 1 165 ? -3.356 -13.859 -1.109 1.00 68.19 165 TYR A N 1
ATOM 1314 C CA . TYR A 1 165 ? -3.930 -15.118 -1.607 1.00 68.19 165 TYR A CA 1
ATOM 1315 C C . TYR A 1 165 ? -4.078 -15.171 -3.126 1.00 68.19 165 TYR A C 1
ATOM 1317 O O . TYR A 1 165 ? -3.772 -16.182 -3.747 1.00 68.19 165 TYR A O 1
ATOM 1325 N N . TYR A 1 166 ? -4.476 -14.076 -3.769 1.00 71.75 166 TYR A N 1
ATOM 1326 C CA . TYR A 1 166 ? -4.556 -14.066 -5.230 1.00 71.75 166 TYR A CA 1
ATOM 1327 C C . TYR A 1 166 ? -3.171 -14.183 -5.895 1.00 71.75 166 TYR A C 1
ATOM 1329 O O . TYR A 1 166 ? -3.085 -14.574 -7.055 1.00 71.75 166 TYR A O 1
ATOM 1337 N N . GLN A 1 167 ? -2.078 -13.931 -5.163 1.00 69.50 167 GLN A N 1
ATOM 1338 C CA . GLN A 1 167 ? -0.711 -14.146 -5.647 1.00 69.50 167 GLN A CA 1
ATOM 1339 C C . GLN A 1 167 ? -0.286 -15.613 -5.618 1.00 69.50 167 GLN A C 1
ATOM 1341 O O . GLN A 1 167 ? 0.740 -15.951 -6.189 1.00 69.50 167 GLN A O 1
ATOM 1346 N N . SER A 1 168 ? -1.028 -16.502 -4.962 1.00 73.75 168 SER A N 1
ATOM 1347 C CA . SER A 1 168 ? -0.840 -17.944 -5.142 1.00 73.75 168 SER A CA 1
ATOM 1348 C C . SER A 1 168 ? -1.821 -18.527 -6.159 1.00 73.75 168 SER A C 1
ATOM 1350 O O . SER A 1 168 ? -1.753 -19.718 -6.440 1.00 73.75 168 SER A O 1
ATOM 1352 N N . CYS A 1 169 ? -2.703 -17.707 -6.750 1.00 82.81 169 CYS A N 1
ATOM 1353 C CA . CYS A 1 169 ? -3.678 -18.129 -7.751 1.00 82.81 169 CYS A CA 1
ATOM 1354 C C . CYS A 1 169 ? -3.073 -18.076 -9.170 1.00 82.81 169 CYS A C 1
ATOM 1356 O O . CYS A 1 169 ? -2.907 -16.985 -9.727 1.00 82.81 169 CYS A O 1
ATOM 1358 N N . PRO A 1 170 ? -2.811 -19.223 -9.833 1.00 85.19 170 PRO A N 1
ATOM 1359 C CA . PRO A 1 170 ? -2.230 -19.224 -11.180 1.00 85.19 170 PRO A CA 1
ATOM 1360 C C . PRO A 1 170 ? -3.139 -18.548 -12.216 1.00 85.19 170 PRO A C 1
ATOM 1362 O O . PRO A 1 170 ? -2.669 -17.878 -13.139 1.00 85.19 170 PRO A O 1
ATOM 1365 N N . ASN A 1 171 ? -4.457 -18.680 -12.038 1.00 88.69 171 ASN A N 1
ATOM 1366 C CA . ASN A 1 171 ? -5.450 -18.077 -12.923 1.00 88.69 171 ASN A CA 1
ATOM 1367 C C . ASN A 1 171 ? -5.439 -16.547 -12.857 1.00 88.69 171 ASN A C 1
ATOM 1369 O O . ASN A 1 171 ? -5.625 -15.908 -13.895 1.00 88.69 171 ASN A O 1
ATOM 1373 N N . PHE A 1 172 ? -5.182 -15.966 -11.679 1.00 90.25 172 PHE A N 1
ATOM 1374 C CA . PHE A 1 172 ? -5.058 -14.518 -11.534 1.00 90.25 172 PHE A CA 1
ATOM 1375 C C . PHE A 1 172 ? -3.900 -13.992 -12.384 1.00 90.25 172 PHE A C 1
ATOM 1377 O O . PHE A 1 172 ? -4.129 -13.169 -13.265 1.00 90.25 172 PHE A O 1
ATOM 1384 N N . PHE A 1 173 ? -2.683 -14.522 -12.216 1.00 88.50 173 PHE A N 1
ATOM 1385 C CA . PHE A 1 173 ? -1.525 -14.042 -12.978 1.00 88.50 173 PHE A CA 1
ATOM 1386 C C . PHE A 1 173 ? -1.669 -14.240 -14.483 1.00 88.50 173 PHE A C 1
ATOM 1388 O O . PHE A 1 173 ? -1.275 -13.365 -15.252 1.00 88.50 173 PHE A O 1
ATOM 1395 N N . LYS A 1 174 ? -2.262 -15.358 -14.923 1.00 91.25 174 LYS A N 1
ATOM 1396 C CA . LYS A 1 174 ? -2.529 -15.589 -16.347 1.00 91.25 174 LYS A CA 1
ATOM 1397 C C . LYS A 1 174 ? -3.434 -14.496 -16.920 1.00 91.25 174 LYS A C 1
ATOM 1399 O O . LYS A 1 174 ? -3.102 -13.911 -17.949 1.00 91.25 174 LYS A O 1
ATOM 1404 N N . LYS A 1 175 ? -4.552 -14.198 -16.249 1.00 93.56 175 LYS A N 1
ATOM 1405 C CA . LYS A 1 175 ? -5.504 -13.161 -16.677 1.00 93.56 175 LYS A CA 1
ATOM 1406 C C . LYS A 1 175 ? -4.899 -11.759 -16.573 1.00 93.56 175 LYS A C 1
ATOM 1408 O O . LYS A 1 175 ? -5.018 -10.978 -17.513 1.00 93.56 175 LYS A O 1
ATOM 1413 N N . GLN A 1 176 ? -4.189 -11.469 -15.484 1.00 92.75 176 GLN A N 1
ATOM 1414 C CA . GLN A 1 176 ? -3.546 -10.179 -15.248 1.00 92.75 176 GLN A CA 1
ATOM 1415 C C . GLN A 1 176 ? -2.491 -9.898 -16.319 1.00 92.75 176 GLN A C 1
ATOM 1417 O O . GLN A 1 176 ? -2.474 -8.818 -16.893 1.00 92.75 176 GLN A O 1
ATOM 1422 N N . LYS A 1 177 ? -1.650 -10.884 -16.650 1.00 91.94 177 LYS A N 1
ATOM 1423 C CA . LYS A 1 177 ? -0.629 -10.751 -17.695 1.00 91.94 177 LYS A CA 1
ATOM 1424 C C . LYS A 1 177 ? -1.244 -10.441 -19.060 1.00 91.94 177 LYS A C 1
ATOM 1426 O O . LYS A 1 177 ? -0.690 -9.630 -19.794 1.00 91.94 177 LYS A O 1
ATOM 1431 N N . ILE A 1 178 ? -2.380 -11.054 -19.399 1.00 92.50 178 ILE A N 1
ATOM 1432 C CA . ILE A 1 178 ? -3.108 -10.758 -20.643 1.00 92.50 178 ILE A CA 1
ATOM 1433 C C . ILE A 1 178 ? -3.616 -9.310 -20.636 1.00 92.50 178 ILE A C 1
ATOM 1435 O O . ILE A 1 178 ? -3.388 -8.589 -21.606 1.00 92.50 178 ILE A O 1
ATOM 1439 N N . ALA A 1 179 ? -4.250 -8.872 -19.544 1.00 93.44 179 ALA A N 1
ATOM 1440 C CA . ALA A 1 179 ? -4.755 -7.506 -19.412 1.00 93.44 179 ALA A CA 1
ATOM 1441 C C . ALA A 1 179 ? -3.625 -6.463 -19.473 1.00 93.44 179 ALA A C 1
ATOM 1443 O O . ALA A 1 179 ? -3.702 -5.515 -20.248 1.00 93.44 179 ALA A O 1
ATOM 1444 N N . LEU A 1 180 ? -2.534 -6.688 -18.736 1.00 93.25 180 LEU A N 1
ATOM 1445 C CA . LEU A 1 180 ? -1.355 -5.821 -18.729 1.00 93.25 180 LEU A CA 1
ATOM 1446 C C . LEU A 1 180 ? -0.683 -5.741 -20.101 1.00 93.25 180 LEU A C 1
ATOM 1448 O O . LEU A 1 180 ? -0.324 -4.653 -20.534 1.00 93.25 180 LEU A O 1
ATOM 1452 N N . LYS A 1 181 ? -0.527 -6.869 -20.808 1.00 91.38 181 LYS A N 1
ATOM 1453 C CA . LYS A 1 181 ? 0.013 -6.861 -22.175 1.00 91.38 181 LYS A CA 1
ATOM 1454 C C . LYS A 1 181 ? -0.870 -6.047 -23.114 1.00 91.38 181 LYS A C 1
ATOM 1456 O O . LYS A 1 181 ? -0.344 -5.252 -23.880 1.00 91.38 181 LYS A O 1
ATOM 1461 N N . LYS A 1 182 ? -2.190 -6.239 -23.047 1.00 89.75 182 LYS A N 1
ATOM 1462 C CA . LYS A 1 182 ? -3.154 -5.514 -23.884 1.00 89.75 182 LYS A CA 1
ATOM 1463 C C . LYS A 1 182 ? -3.107 -4.004 -23.638 1.00 89.75 182 LYS A C 1
ATOM 1465 O O . LYS A 1 182 ? -3.227 -3.247 -24.593 1.00 89.75 182 LYS A O 1
ATOM 1470 N N . GLU A 1 183 ? -2.966 -3.596 -22.379 1.00 88.94 183 GLU A N 1
ATOM 1471 C CA . GLU A 1 183 ? -2.988 -2.187 -21.991 1.00 88.94 183 GLU A CA 1
ATOM 1472 C C . GLU A 1 183 ? -1.642 -1.496 -22.235 1.00 88.94 183 GLU A C 1
ATOM 1474 O O . GLU A 1 183 ? -1.583 -0.417 -22.817 1.00 88.94 183 GLU A O 1
ATOM 1479 N N . LEU A 1 184 ? -0.544 -2.105 -21.789 1.00 89.38 184 LEU A N 1
ATOM 1480 C CA . LEU A 1 184 ? 0.744 -1.420 -21.688 1.00 89.38 184 LEU A CA 1
ATOM 1481 C C . LEU A 1 184 ? 1.646 -1.637 -22.897 1.00 89.38 184 LEU A C 1
ATOM 1483 O O . LEU A 1 184 ? 2.547 -0.833 -23.124 1.00 89.38 184 LEU A O 1
ATOM 1487 N N . MET A 1 185 ? 1.475 -2.734 -23.639 1.00 83.31 185 MET A N 1
ATOM 1488 C CA . MET A 1 185 ? 2.358 -3.018 -24.767 1.00 83.31 185 MET A CA 1
ATOM 1489 C C . MET A 1 185 ? 1.816 -2.389 -26.048 1.00 83.31 185 MET A C 1
ATOM 1491 O O . MET A 1 185 ? 0.621 -2.515 -26.324 1.00 83.31 185 MET A O 1
ATOM 1495 N N . PRO A 1 186 ? 2.689 -1.757 -26.858 1.00 71.06 186 PRO A N 1
ATOM 1496 C CA . PRO A 1 186 ? 2.308 -1.251 -28.166 1.00 71.06 186 PRO A CA 1
ATOM 1497 C C . PRO A 1 186 ? 1.613 -2.340 -28.980 1.00 71.06 186 PRO A C 1
ATOM 1499 O O . PRO A 1 186 ? 2.142 -3.445 -29.121 1.00 71.06 186 PRO A O 1
ATOM 1502 N N . LYS A 1 187 ? 0.438 -2.033 -29.533 1.00 68.19 187 LYS A N 1
ATOM 1503 C CA . LYS A 1 187 ? -0.220 -2.928 -30.489 1.00 68.19 187 LYS A CA 1
ATOM 1504 C C . LYS A 1 187 ? 0.656 -2.999 -31.743 1.00 68.19 187 LYS A C 1
ATOM 1506 O O . LYS A 1 187 ? 1.063 -1.961 -32.268 1.00 68.19 187 LYS A O 1
ATOM 1511 N N . GLU A 1 188 ? 0.944 -4.200 -32.242 1.00 58.09 188 GLU A N 1
ATOM 1512 C CA . GLU A 1 188 ? 1.491 -4.330 -33.595 1.00 58.09 188 GLU A CA 1
ATOM 1513 C C . GLU A 1 188 ? 0.488 -3.717 -34.581 1.00 58.09 188 GLU A C 1
ATOM 1515 O O . GLU A 1 188 ? -0.725 -3.894 -34.434 1.00 58.09 188 GLU A O 1
ATOM 1520 N N . LYS A 1 189 ? 0.987 -2.930 -35.543 1.00 52.03 189 LYS A N 1
ATOM 1521 C CA . LYS A 1 189 ? 0.159 -2.201 -36.509 1.00 52.03 189 LYS A CA 1
ATOM 1522 C C . LYS A 1 189 ? -0.717 -3.170 -37.308 1.00 52.03 189 LYS A C 1
ATOM 1524 O O . LYS A 1 189 ? -0.308 -3.662 -38.355 1.00 52.03 189 LYS A O 1
ATOM 1529 N N . ASN A 1 190 ? -1.961 -3.361 -36.886 1.00 45.88 190 ASN A N 1
ATOM 1530 C CA . ASN A 1 190 ? -3.018 -3.735 -37.812 1.00 45.88 190 ASN A CA 1
ATOM 1531 C C . ASN A 1 190 ? -3.402 -2.463 -38.563 1.00 45.88 190 ASN A C 1
ATOM 1533 O O . ASN A 1 190 ? -3.942 -1.539 -37.958 1.00 45.88 190 ASN A O 1
ATOM 1537 N N . LYS A 1 191 ? -3.080 -2.405 -39.862 1.00 42.75 191 LYS A N 1
ATOM 1538 C CA . LYS A 1 191 ? -3.487 -1.325 -40.773 1.00 42.75 191 LYS A CA 1
ATOM 1539 C C . LYS A 1 191 ? -4.992 -1.070 -40.608 1.00 42.75 191 LYS A C 1
ATOM 1541 O O . LYS A 1 191 ? -5.799 -1.845 -41.116 1.00 42.75 191 LYS A O 1
ATOM 1546 N N . ARG A 1 192 ? -5.373 -0.007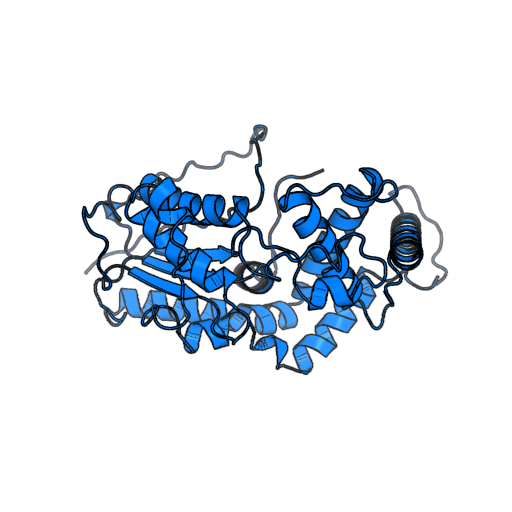 -39.900 1.00 46.41 192 ARG A N 1
ATOM 1547 C CA . ARG A 1 192 ? -6.717 0.573 -39.976 1.00 46.41 192 ARG A CA 1
ATOM 1548 C C . ARG A 1 192 ? -6.642 1.893 -40.741 1.00 46.41 192 ARG A C 1
ATOM 1550 O O . ARG A 1 192 ? -5.595 2.539 -40.686 1.00 46.41 192 ARG A O 1
ATOM 1557 N N . PRO A 1 193 ? -7.700 2.252 -41.489 1.00 45.03 193 PRO A N 1
ATOM 1558 C CA . PRO A 1 193 ? -7.730 3.493 -42.245 1.00 45.03 193 PRO A CA 1
ATOM 1559 C C . PRO A 1 193 ? -7.679 4.672 -41.276 1.00 45.03 193 PRO A C 1
ATOM 1561 O O . PRO A 1 193 ? -8.255 4.606 -40.189 1.00 45.03 193 PRO A O 1
ATOM 1564 N N . ALA A 1 194 ? -6.944 5.703 -41.677 1.00 49.09 194 ALA A N 1
ATOM 1565 C CA . ALA A 1 194 ? -6.773 6.935 -40.932 1.00 49.09 194 ALA A CA 1
ATOM 1566 C C . ALA A 1 194 ? -8.101 7.696 -40.855 1.00 49.09 194 ALA A C 1
ATOM 1568 O O . ALA A 1 194 ? -8.697 7.953 -41.897 1.00 49.09 194 ALA A O 1
ATOM 1569 N N . ASP A 1 195 ? -8.517 8.062 -39.644 1.00 45.25 195 ASP A N 1
ATOM 1570 C CA . ASP A 1 195 ? -9.466 9.151 -39.425 1.00 45.25 195 ASP A CA 1
ATOM 1571 C C . ASP A 1 195 ? -9.125 9.918 -38.134 1.00 45.25 195 ASP A C 1
ATOM 1573 O O . ASP A 1 195 ? -8.404 9.421 -37.266 1.00 45.25 195 ASP A O 1
ATOM 1577 N N . GLU A 1 196 ? -9.582 11.168 -38.097 1.00 46.38 196 GLU A N 1
ATOM 1578 C CA . GLU A 1 196 ? -8.955 12.366 -37.522 1.00 46.38 196 GLU A CA 1
ATOM 1579 C C . GLU A 1 196 ? -8.802 12.512 -35.987 1.00 46.38 196 GLU A C 1
ATOM 1581 O O . GLU A 1 196 ? -9.625 12.103 -35.172 1.00 46.38 196 GLU A O 1
ATOM 1586 N N . SER A 1 197 ? -7.724 13.236 -35.642 1.00 49.56 197 SER A N 1
ATOM 1587 C CA . SER A 1 197 ? -7.531 14.186 -34.527 1.00 49.56 197 SER A CA 1
ATOM 1588 C C . SER A 1 197 ? -8.107 13.863 -33.138 1.00 49.56 197 SER A C 1
ATOM 1590 O O . SER A 1 197 ? -9.020 14.515 -32.641 1.00 49.56 197 SER A O 1
ATOM 1592 N N . THR A 1 198 ? -7.440 12.958 -32.437 1.00 45.53 198 THR A N 1
ATOM 1593 C CA . THR A 1 198 ? -7.260 12.949 -30.971 1.00 45.53 198 THR A CA 1
ATOM 1594 C C . THR A 1 198 ? -5.847 12.406 -30.720 1.00 45.53 198 THR A C 1
ATOM 1596 O O . THR A 1 198 ? -5.275 11.853 -31.657 1.00 45.53 198 THR A O 1
ATOM 1599 N N . ILE A 1 199 ? -5.227 12.588 -29.541 1.00 52.19 199 ILE A N 1
ATOM 1600 C CA . ILE A 1 199 ? -3.936 11.929 -29.229 1.00 52.19 199 ILE A CA 1
ATOM 1601 C C . ILE A 1 199 ? -4.089 10.456 -29.605 1.00 52.19 199 ILE A C 1
ATOM 1603 O O . ILE A 1 199 ? -4.885 9.744 -28.994 1.00 52.19 199 ILE A O 1
ATOM 1607 N N . THR A 1 200 ? -3.418 10.036 -30.673 1.00 55.22 200 THR A N 1
ATOM 1608 C CA . THR A 1 200 ? -3.781 8.778 -31.314 1.00 55.22 200 THR A CA 1
ATOM 1609 C C . THR A 1 200 ? -3.255 7.624 -30.465 1.00 55.22 200 THR A C 1
ATOM 1611 O O . THR A 1 200 ? -2.236 7.752 -29.778 1.00 55.22 200 THR A O 1
ATOM 1614 N N . ASP A 1 201 ? -3.905 6.459 -30.533 1.00 59.00 201 ASP A N 1
ATOM 1615 C CA . ASP A 1 201 ? -3.363 5.205 -29.982 1.00 59.00 201 ASP A CA 1
ATOM 1616 C C . ASP A 1 201 ? -1.886 5.001 -30.411 1.00 59.00 201 ASP A C 1
ATOM 1618 O O . ASP A 1 201 ? -1.094 4.411 -29.675 1.00 59.00 201 ASP A O 1
ATOM 1622 N N . GLU A 1 202 ? -1.485 5.512 -31.586 1.00 62.56 202 GLU A N 1
ATOM 1623 C CA . GLU A 1 202 ? -0.103 5.480 -32.077 1.00 62.56 202 GLU A CA 1
ATOM 1624 C C . GLU A 1 202 ? 0.857 6.364 -31.257 1.00 62.56 202 GLU A C 1
ATOM 1626 O O . GLU A 1 202 ? 1.956 5.909 -30.921 1.00 62.56 202 GLU A O 1
ATOM 1631 N N . ASP A 1 203 ? 0.446 7.572 -30.859 1.00 68.75 203 ASP A N 1
ATOM 1632 C CA . ASP A 1 203 ? 1.257 8.484 -30.040 1.00 68.75 203 ASP A CA 1
ATOM 1633 C C . ASP A 1 203 ? 1.478 7.937 -28.625 1.00 68.75 203 ASP A C 1
ATOM 1635 O O . ASP A 1 203 ? 2.596 7.970 -28.097 1.00 68.75 203 ASP A O 1
ATOM 1639 N N . ILE A 1 204 ? 0.429 7.372 -28.018 1.00 69.75 204 ILE A N 1
ATOM 1640 C CA . ILE A 1 204 ? 0.499 6.738 -26.691 1.00 69.75 204 ILE A CA 1
ATOM 1641 C C . ILE A 1 204 ? 1.429 5.521 -26.730 1.00 69.75 204 ILE A C 1
ATOM 1643 O O . ILE A 1 204 ? 2.267 5.339 -25.837 1.00 69.75 204 ILE A O 1
ATOM 1647 N N . ASN A 1 205 ? 1.328 4.707 -27.784 1.00 77.69 205 ASN A N 1
ATOM 1648 C CA . ASN A 1 205 ? 2.187 3.543 -27.986 1.00 77.69 205 ASN A CA 1
ATOM 1649 C C . ASN A 1 205 ? 3.657 3.944 -28.179 1.00 77.69 205 ASN A C 1
ATOM 1651 O O . ASN A 1 205 ? 4.546 3.318 -27.597 1.00 77.69 205 ASN A O 1
ATOM 1655 N N . SER A 1 206 ? 3.920 5.003 -28.949 1.00 82.69 206 SER A N 1
ATOM 1656 C CA . SER A 1 206 ? 5.269 5.535 -29.171 1.00 82.69 206 SER A CA 1
ATOM 1657 C C . SER A 1 206 ? 5.899 6.057 -27.876 1.00 82.69 206 SER A C 1
ATOM 1659 O O . SER A 1 206 ? 7.012 5.656 -27.521 1.00 82.69 206 SER A O 1
ATOM 1661 N N . LYS A 1 207 ? 5.161 6.871 -27.105 1.00 85.62 207 LYS A N 1
ATOM 1662 C CA . LYS A 1 207 ? 5.613 7.391 -25.803 1.00 85.62 207 LYS A CA 1
ATOM 1663 C C . LYS A 1 207 ? 5.900 6.269 -24.807 1.00 85.62 207 LYS A C 1
ATOM 1665 O O . LYS A 1 207 ? 6.960 6.264 -24.185 1.00 85.62 207 LYS A O 1
ATOM 1670 N N . THR A 1 208 ? 5.004 5.287 -24.710 1.00 88.44 208 THR A N 1
ATOM 1671 C CA . THR A 1 208 ? 5.173 4.130 -23.815 1.00 88.44 208 THR A CA 1
ATOM 1672 C C . THR A 1 208 ? 6.405 3.305 -24.192 1.00 88.44 208 THR A C 1
ATOM 1674 O O . THR A 1 208 ? 7.199 2.940 -23.326 1.00 88.44 208 THR A O 1
ATOM 1677 N N . LYS A 1 209 ? 6.615 3.055 -25.492 1.00 90.31 209 LYS A N 1
ATOM 1678 C CA . LYS A 1 209 ? 7.800 2.343 -25.989 1.00 90.31 209 LYS A CA 1
ATOM 1679 C C . LYS A 1 209 ? 9.092 3.096 -25.663 1.00 90.31 209 LYS A C 1
ATOM 1681 O O . LYS A 1 209 ? 10.042 2.485 -25.185 1.00 90.31 209 LYS A O 1
ATOM 1686 N N . ASN A 1 210 ? 9.121 4.409 -25.895 1.00 92.19 210 ASN A N 1
ATOM 1687 C CA . ASN A 1 210 ? 10.283 5.245 -25.593 1.00 92.19 210 ASN A CA 1
ATOM 1688 C C . ASN A 1 210 ? 10.607 5.247 -24.091 1.00 92.19 210 ASN A C 1
ATOM 1690 O O . ASN A 1 210 ? 11.759 5.064 -23.708 1.00 92.19 210 ASN A O 1
ATOM 1694 N N . LEU A 1 211 ? 9.585 5.377 -23.240 1.00 93.31 211 LEU A N 1
ATOM 1695 C CA . LEU A 1 211 ? 9.729 5.298 -21.788 1.00 93.31 211 LEU A CA 1
ATOM 1696 C C . LEU A 1 211 ? 10.356 3.965 -21.353 1.00 93.31 211 LEU A C 1
ATOM 1698 O O . LEU A 1 211 ? 11.357 3.961 -20.643 1.00 93.31 211 LEU A O 1
ATOM 1702 N N . ILE A 1 212 ? 9.810 2.835 -21.813 1.00 94.25 212 ILE A N 1
ATOM 1703 C CA . ILE A 1 212 ? 10.331 1.502 -21.472 1.00 94.25 212 ILE A CA 1
ATOM 1704 C C . ILE A 1 212 ? 11.780 1.329 -21.946 1.00 94.25 212 ILE A C 1
ATOM 1706 O O . ILE A 1 212 ? 12.598 0.790 -21.201 1.00 94.25 212 ILE A O 1
ATOM 1710 N N . ASN A 1 213 ? 12.117 1.810 -23.146 1.00 94.94 213 ASN A N 1
ATOM 1711 C CA . ASN A 1 213 ? 13.487 1.761 -23.658 1.00 94.94 213 ASN A CA 1
ATOM 1712 C C . ASN A 1 213 ? 14.447 2.546 -22.758 1.00 94.94 213 ASN A C 1
ATOM 1714 O O . ASN A 1 213 ? 15.436 1.983 -22.292 1.00 94.94 213 ASN A O 1
ATOM 1718 N N . LYS A 1 214 ? 14.111 3.801 -22.431 1.00 96.06 214 LYS A N 1
ATOM 1719 C CA . LYS A 1 214 ? 14.916 4.634 -21.527 1.00 96.06 214 LYS A CA 1
ATOM 1720 C C . LYS A 1 214 ? 15.079 3.990 -20.151 1.00 96.06 214 LYS A C 1
ATOM 1722 O O . LYS A 1 214 ? 16.177 4.021 -19.598 1.00 96.06 214 LYS A O 1
ATOM 1727 N N . LEU A 1 215 ? 14.018 3.396 -19.600 1.00 96.19 215 LEU A N 1
ATOM 1728 C CA . LEU A 1 215 ? 14.091 2.679 -18.327 1.00 96.19 215 LEU A CA 1
ATOM 1729 C C . LEU A 1 215 ? 15.059 1.499 -18.427 1.00 96.19 215 LEU A C 1
ATOM 1731 O O . LEU A 1 215 ? 15.975 1.410 -17.617 1.00 96.19 215 LEU A O 1
ATOM 1735 N N . ASN A 1 216 ? 14.923 0.626 -19.427 1.00 96.75 216 ASN A N 1
ATOM 1736 C CA . ASN A 1 216 ? 15.829 -0.513 -19.609 1.00 96.75 216 ASN A CA 1
ATOM 1737 C C . ASN A 1 216 ? 17.295 -0.064 -19.778 1.00 96.75 216 ASN A C 1
ATOM 1739 O O . ASN A 1 216 ? 18.186 -0.618 -19.133 1.00 96.75 216 ASN A O 1
ATOM 1743 N N . GLU A 1 217 ? 17.551 0.968 -20.585 1.00 97.38 217 GLU A N 1
ATOM 1744 C CA . GLU A 1 217 ? 18.896 1.507 -20.833 1.00 97.38 217 GLU A CA 1
ATOM 1745 C C . GLU A 1 217 ? 19.551 2.050 -19.555 1.00 97.38 217 GLU A C 1
ATOM 1747 O O . GLU A 1 217 ? 20.686 1.677 -19.227 1.00 97.38 217 GLU A O 1
ATOM 1752 N N . ASN A 1 218 ? 18.833 2.887 -18.801 1.00 97.19 218 ASN A N 1
ATOM 1753 C CA . ASN A 1 218 ? 19.378 3.564 -17.623 1.00 97.19 218 ASN A CA 1
ATOM 1754 C C . ASN A 1 218 ? 19.434 2.670 -16.379 1.00 97.19 218 ASN A C 1
ATOM 1756 O O . ASN A 1 218 ? 20.345 2.814 -15.571 1.00 97.19 218 ASN A O 1
ATOM 1760 N N . THR A 1 219 ? 18.518 1.709 -16.242 1.00 96.94 219 THR A N 1
ATOM 1761 C CA . THR A 1 219 ? 18.404 0.870 -15.031 1.00 96.94 219 THR A CA 1
ATOM 1762 C C . THR A 1 219 ? 19.038 -0.512 -15.189 1.00 96.94 219 THR A C 1
ATOM 1764 O O . THR A 1 219 ? 19.389 -1.154 -14.199 1.00 96.94 219 THR A O 1
ATOM 1767 N N . GLY A 1 220 ? 19.195 -0.993 -16.428 1.00 96.56 220 GLY A N 1
ATOM 1768 C CA . GLY A 1 220 ? 19.559 -2.382 -16.717 1.00 96.56 220 GLY A CA 1
ATOM 1769 C C . GLY A 1 220 ? 18.429 -3.384 -16.449 1.00 96.56 220 GLY A C 1
ATOM 1770 O O . GLY A 1 220 ? 18.680 -4.589 -16.433 1.00 96.56 220 GLY A O 1
ATOM 1771 N N . ALA A 1 221 ? 17.203 -2.915 -16.202 1.00 95.19 221 ALA A N 1
ATOM 1772 C CA . ALA A 1 221 ? 16.050 -3.782 -16.021 1.00 95.19 221 ALA A CA 1
ATOM 1773 C C . ALA A 1 221 ? 15.684 -4.525 -17.314 1.00 95.19 221 ALA A C 1
ATOM 1775 O O . ALA A 1 221 ? 16.000 -4.103 -18.425 1.00 95.19 221 ALA A O 1
ATOM 1776 N N . ASN A 1 222 ? 14.974 -5.642 -17.154 1.00 94.19 222 ASN A N 1
ATOM 1777 C CA . ASN A 1 222 ? 14.440 -6.433 -18.260 1.00 94.19 222 ASN A CA 1
ATOM 1778 C C . ASN A 1 222 ? 12.922 -6.231 -18.372 1.00 94.19 222 ASN A C 1
ATOM 1780 O O . ASN A 1 222 ? 12.151 -7.164 -18.124 1.00 94.19 222 ASN A O 1
ATOM 1784 N N . ILE A 1 223 ? 12.478 -5.005 -18.670 1.00 93.75 223 ILE A N 1
ATOM 1785 C CA . ILE A 1 223 ? 11.059 -4.723 -18.904 1.00 93.75 223 ILE A CA 1
ATOM 1786 C C . ILE A 1 223 ? 10.699 -5.205 -20.308 1.00 93.75 223 ILE A C 1
ATOM 1788 O O . ILE A 1 223 ? 11.116 -4.631 -21.314 1.00 93.75 223 ILE A O 1
ATOM 1792 N N . THR A 1 224 ? 9.888 -6.256 -20.364 1.00 91.31 224 THR A N 1
ATOM 1793 C CA . THR A 1 224 ? 9.326 -6.817 -21.598 1.00 91.31 224 THR A CA 1
ATOM 1794 C C . THR A 1 224 ? 7.846 -7.105 -21.393 1.00 91.31 224 THR A C 1
ATOM 1796 O O . THR A 1 224 ? 7.378 -7.176 -20.254 1.00 91.31 224 THR A O 1
ATOM 1799 N N . GLY A 1 225 ? 7.103 -7.361 -22.475 1.00 86.44 225 GLY A N 1
ATOM 1800 C CA . GLY A 1 225 ? 5.705 -7.787 -22.363 1.00 86.44 225 GLY A CA 1
ATOM 1801 C C . GLY A 1 225 ? 5.525 -9.048 -21.510 1.00 86.44 225 GLY A C 1
ATOM 1802 O O . GLY A 1 225 ? 4.471 -9.248 -20.909 1.00 86.44 225 GLY A O 1
ATOM 1803 N N . ASP A 1 226 ? 6.550 -9.898 -21.409 1.00 87.75 226 ASP A N 1
ATOM 1804 C CA . ASP A 1 226 ? 6.522 -11.087 -20.562 1.00 87.75 226 ASP A CA 1
ATOM 1805 C C . ASP A 1 226 ? 6.946 -10.856 -19.110 1.00 87.75 226 ASP A C 1
ATOM 1807 O O . ASP A 1 226 ? 6.626 -11.701 -18.270 1.00 87.75 226 ASP A O 1
ATOM 1811 N N . ASN A 1 227 ? 7.580 -9.717 -18.813 1.00 90.50 227 ASN A N 1
ATOM 1812 C CA . ASN A 1 227 ? 8.138 -9.362 -17.509 1.00 90.50 227 ASN A CA 1
ATOM 1813 C C . ASN A 1 227 ? 7.742 -7.940 -17.057 1.00 90.50 227 ASN A C 1
ATOM 1815 O O . ASN A 1 227 ? 8.575 -7.130 -16.652 1.00 90.50 227 ASN A O 1
ATOM 1819 N N . LEU A 1 228 ? 6.446 -7.624 -17.098 1.00 92.25 228 LEU A N 1
ATOM 1820 C CA . LEU A 1 228 ? 5.929 -6.308 -16.686 1.00 92.25 228 LEU A CA 1
ATOM 1821 C C . LEU A 1 228 ? 5.996 -6.063 -15.170 1.00 92.25 228 LEU A C 1
ATOM 1823 O O . LEU A 1 228 ? 5.846 -4.931 -14.725 1.00 92.25 228 LEU A O 1
ATOM 1827 N N . VAL A 1 229 ? 6.280 -7.088 -14.362 1.00 91.25 229 VAL A N 1
ATOM 1828 C CA . VAL A 1 229 ? 6.508 -6.905 -12.919 1.00 91.25 229 VAL A CA 1
ATOM 1829 C C . VAL A 1 229 ? 7.777 -6.088 -12.637 1.00 91.25 229 VAL A C 1
ATOM 1831 O O . VAL A 1 229 ? 7.826 -5.368 -11.644 1.00 91.25 229 VAL A O 1
ATOM 1834 N N . ALA A 1 230 ? 8.778 -6.137 -13.527 1.00 94.25 230 ALA A N 1
ATOM 1835 C CA . ALA A 1 230 ? 9.983 -5.314 -13.412 1.00 94.25 230 ALA A CA 1
ATOM 1836 C C . ALA A 1 230 ? 9.664 -3.815 -13.500 1.00 94.25 230 ALA A C 1
ATOM 1838 O O . ALA A 1 230 ? 10.239 -3.031 -12.752 1.00 94.25 230 ALA A O 1
ATOM 1839 N N . LEU A 1 231 ? 8.701 -3.432 -14.348 1.00 94.62 231 LEU A N 1
ATOM 1840 C CA . LEU A 1 231 ? 8.227 -2.050 -14.452 1.00 94.62 231 LEU A CA 1
ATOM 1841 C C . LEU A 1 231 ? 7.647 -1.568 -13.119 1.00 94.62 231 LEU A C 1
ATOM 1843 O O . LEU A 1 231 ? 8.027 -0.504 -12.639 1.00 94.62 231 LEU A O 1
ATOM 1847 N N . LYS A 1 232 ? 6.786 -2.381 -12.489 1.00 94.12 232 LYS A N 1
ATOM 1848 C CA . LYS A 1 232 ? 6.224 -2.058 -11.172 1.00 94.12 232 LYS A CA 1
ATOM 1849 C C . LYS A 1 232 ? 7.329 -1.884 -10.126 1.00 94.12 232 LYS A C 1
ATOM 1851 O O . LYS A 1 232 ? 7.331 -0.896 -9.406 1.00 94.12 232 LYS A O 1
ATOM 1856 N N . TYR A 1 233 ? 8.271 -2.824 -10.052 1.00 95.19 233 TYR A N 1
ATOM 1857 C CA . TYR A 1 233 ? 9.353 -2.747 -9.070 1.00 95.19 233 TYR A CA 1
ATOM 1858 C C . TYR A 1 233 ? 10.263 -1.534 -9.266 1.00 95.19 233 TYR A C 1
ATOM 1860 O O . TYR A 1 233 ? 10.739 -0.995 -8.274 1.00 95.19 233 TYR A O 1
ATOM 1868 N N . LEU A 1 234 ? 10.486 -1.099 -10.509 1.00 95.62 234 LEU A N 1
ATOM 1869 C CA . LEU A 1 234 ? 11.228 0.127 -10.796 1.00 95.62 234 LEU A CA 1
ATOM 1870 C C . LEU A 1 234 ? 10.475 1.382 -10.364 1.00 95.62 234 LEU A C 1
ATOM 1872 O O . LEU A 1 234 ? 11.079 2.269 -9.770 1.00 95.62 234 LEU A O 1
ATOM 1876 N N . ALA A 1 235 ? 9.171 1.453 -10.629 1.00 95.00 235 ALA A N 1
ATOM 1877 C CA . ALA A 1 235 ? 8.366 2.573 -10.162 1.00 95.00 235 ALA A CA 1
ATOM 1878 C C . ALA A 1 235 ? 8.353 2.655 -8.631 1.00 95.00 235 ALA A C 1
ATOM 1880 O O . ALA A 1 235 ? 8.671 3.703 -8.073 1.00 95.00 235 ALA A O 1
ATOM 1881 N N . ASP A 1 236 ? 8.093 1.528 -7.958 1.00 93.69 236 ASP A N 1
ATOM 1882 C CA . ASP A 1 236 ? 8.119 1.472 -6.497 1.00 93.69 236 ASP A CA 1
ATOM 1883 C C . ASP A 1 236 ? 9.510 1.846 -5.940 1.00 93.69 236 ASP A C 1
ATOM 1885 O O . ASP A 1 236 ? 9.605 2.464 -4.881 1.00 93.69 236 ASP A O 1
ATOM 1889 N N . LEU A 1 237 ? 10.592 1.459 -6.636 1.00 95.44 237 LEU A N 1
ATOM 1890 C CA . LEU A 1 237 ? 11.970 1.771 -6.250 1.00 95.44 237 LEU A CA 1
ATOM 1891 C C . LEU A 1 237 ? 12.197 3.280 -6.216 1.00 95.44 237 LEU A C 1
ATOM 1893 O O . LEU A 1 237 ? 12.588 3.793 -5.174 1.00 95.44 237 LEU A O 1
ATOM 1897 N N . TYR A 1 238 ? 11.945 3.975 -7.328 1.00 95.44 238 TYR A N 1
ATOM 1898 C CA . TYR A 1 238 ? 12.215 5.410 -7.425 1.00 95.44 238 TYR A CA 1
ATOM 1899 C C . TYR A 1 238 ? 11.266 6.244 -6.556 1.00 95.44 238 TYR A C 1
ATOM 1901 O O . TYR A 1 238 ? 11.707 7.235 -5.975 1.00 95.44 238 TYR A O 1
ATOM 1909 N N . GLU A 1 239 ? 10.015 5.808 -6.364 1.00 93.06 239 GLU A N 1
ATOM 1910 C CA . GLU A 1 239 ? 9.114 6.406 -5.368 1.00 93.06 239 GLU A CA 1
ATOM 1911 C C . GLU A 1 239 ? 9.691 6.250 -3.948 1.00 93.06 239 GLU A C 1
ATOM 1913 O O . GLU A 1 239 ? 9.745 7.209 -3.180 1.00 93.06 239 GLU A O 1
ATOM 1918 N N . ALA A 1 240 ? 10.188 5.062 -3.588 1.00 92.75 240 ALA A N 1
ATOM 1919 C CA . ALA A 1 240 ? 10.802 4.827 -2.281 1.00 92.75 240 ALA A CA 1
ATOM 1920 C C . ALA A 1 240 ? 12.131 5.583 -2.094 1.00 92.75 240 ALA A C 1
ATOM 1922 O O . ALA A 1 240 ? 12.443 5.994 -0.973 1.00 92.75 240 ALA A O 1
ATOM 1923 N N . THR A 1 241 ? 12.905 5.790 -3.164 1.00 92.94 241 THR A N 1
ATOM 1924 C CA . THR A 1 241 ? 14.131 6.605 -3.166 1.00 92.94 241 THR A CA 1
ATOM 1925 C C . THR A 1 241 ? 13.807 8.060 -2.844 1.00 92.94 241 THR A C 1
ATOM 1927 O O . THR A 1 241 ? 14.344 8.601 -1.876 1.00 92.94 241 THR A O 1
ATOM 1930 N N . GLU A 1 242 ? 12.884 8.664 -3.597 1.00 92.00 242 GLU A N 1
ATOM 1931 C CA . GLU A 1 242 ? 12.454 10.052 -3.400 1.00 92.00 242 GLU A CA 1
ATOM 1932 C C . GLU A 1 242 ? 11.897 10.260 -1.986 1.00 92.00 242 GLU A C 1
ATOM 1934 O O . GLU A 1 242 ? 12.350 11.133 -1.245 1.00 92.00 242 GLU A O 1
ATOM 1939 N N . ARG A 1 243 ? 10.977 9.390 -1.552 1.00 90.06 243 ARG A N 1
ATOM 1940 C CA . ARG A 1 243 ? 10.333 9.495 -0.232 1.00 90.06 243 ARG A CA 1
ATOM 1941 C C . ARG A 1 243 ? 11.259 9.210 0.944 1.00 90.06 243 ARG A C 1
ATOM 1943 O O . ARG A 1 243 ? 10.882 9.461 2.092 1.00 90.06 243 ARG A O 1
ATOM 1950 N N . SER A 1 244 ? 12.448 8.683 0.669 1.00 89.19 244 SER A N 1
ATOM 1951 C CA . SER A 1 244 ? 13.542 8.530 1.630 1.00 89.19 244 SER A CA 1
ATOM 1952 C C . SER A 1 244 ? 14.496 9.734 1.635 1.00 89.19 244 SER A C 1
ATOM 1954 O O . SER A 1 244 ? 15.564 9.649 2.236 1.00 89.19 244 SER A O 1
ATOM 1956 N N . ASN A 1 245 ? 14.112 10.850 1.001 1.00 89.19 245 ASN A N 1
ATOM 1957 C CA . ASN A 1 245 ? 14.898 12.079 0.854 1.00 89.19 245 ASN A CA 1
ATOM 1958 C C . ASN A 1 245 ? 16.255 11.860 0.158 1.00 89.19 245 ASN A C 1
ATOM 1960 O O . ASN A 1 245 ? 17.234 12.546 0.458 1.00 89.19 245 ASN A O 1
ATOM 1964 N N . LEU A 1 246 ? 16.330 10.887 -0.753 1.00 90.38 246 LEU A N 1
ATOM 1965 C CA . LEU A 1 246 ? 17.516 10.643 -1.571 1.00 90.38 246 LEU A CA 1
ATOM 1966 C C . LEU A 1 246 ? 17.381 11.345 -2.915 1.00 90.38 246 LEU A C 1
ATOM 1968 O O . LEU A 1 246 ? 16.281 11.530 -3.432 1.00 90.38 246 LEU A O 1
ATOM 1972 N N . LEU A 1 247 ? 18.521 11.711 -3.494 1.00 93.25 247 LEU A N 1
ATOM 1973 C CA . LEU A 1 247 ? 18.543 12.350 -4.800 1.00 93.25 247 LEU A CA 1
ATOM 1974 C C . LEU A 1 247 ? 18.228 11.322 -5.886 1.00 93.25 247 LEU A C 1
ATOM 1976 O O . LEU A 1 247 ? 18.877 10.284 -5.985 1.00 93.25 247 LEU A O 1
ATOM 1980 N N . LEU A 1 248 ? 17.252 11.638 -6.729 1.00 95.12 248 LEU A N 1
ATOM 1981 C CA . LEU A 1 248 ? 17.010 10.885 -7.952 1.00 95.12 248 LEU A CA 1
ATOM 1982 C C . LEU A 1 248 ? 18.145 11.158 -8.957 1.00 95.12 248 LEU A C 1
ATOM 1984 O O . LEU A 1 248 ? 18.751 12.238 -8.941 1.00 95.12 248 LEU A O 1
ATOM 1988 N N . PRO A 1 249 ? 18.483 10.191 -9.822 1.00 95.19 249 PRO A N 1
ATOM 1989 C CA . PRO A 1 249 ? 19.539 10.388 -10.802 1.00 95.19 249 PRO A CA 1
ATOM 1990 C C . PRO A 1 249 ? 19.135 11.415 -11.862 1.00 95.19 249 PRO A C 1
ATOM 1992 O O . PRO A 1 249 ? 17.967 11.551 -12.204 1.00 95.19 249 PRO A O 1
ATOM 1995 N N . LYS A 1 250 ? 20.120 12.108 -12.447 1.00 95.00 250 LYS A N 1
ATOM 1996 C CA . LYS A 1 250 ? 19.882 13.233 -13.378 1.00 95.00 250 LYS A CA 1
ATOM 1997 C C . LYS A 1 250 ? 19.029 12.891 -14.604 1.00 95.00 250 LYS A C 1
ATOM 1999 O O . LYS A 1 250 ? 18.419 13.784 -15.171 1.00 95.00 250 LYS A O 1
ATOM 2004 N N . TRP A 1 251 ? 19.046 11.635 -15.048 1.00 94.94 251 TRP A N 1
ATOM 2005 C CA . TRP A 1 251 ? 18.263 11.174 -16.200 1.00 94.94 251 TRP A CA 1
ATOM 2006 C C . TRP A 1 251 ? 16.781 10.955 -15.861 1.00 94.94 251 TRP A C 1
ATOM 2008 O O . TRP A 1 251 ? 15.961 10.821 -16.766 1.00 94.94 251 TRP A O 1
ATOM 2018 N N . TYR A 1 252 ? 16.452 10.874 -14.571 1.00 95.25 252 TYR A N 1
ATOM 2019 C CA . TYR A 1 252 ? 15.107 10.679 -14.056 1.00 95.25 252 TYR A CA 1
ATOM 2020 C C . TYR A 1 252 ? 14.521 12.045 -13.682 1.00 95.25 252 TYR A C 1
ATOM 2022 O O . TYR A 1 252 ? 14.416 12.414 -12.514 1.00 95.25 252 TYR A O 1
ATOM 2030 N N . ASP A 1 253 ? 14.244 12.824 -14.724 1.00 93.56 253 ASP A N 1
ATOM 2031 C CA . ASP A 1 253 ? 13.678 14.168 -14.652 1.00 93.56 253 ASP A CA 1
ATOM 2032 C C . ASP A 1 253 ? 12.154 14.157 -14.422 1.00 93.56 253 ASP A C 1
ATOM 2034 O O . ASP A 1 253 ? 11.520 13.108 -14.279 1.00 93.56 253 ASP A O 1
ATOM 2038 N N . GLU A 1 254 ? 11.557 15.347 -14.359 1.00 92.25 254 GLU A N 1
ATOM 2039 C CA . GLU A 1 254 ? 10.118 15.527 -14.141 1.00 92.25 254 GLU A CA 1
ATOM 2040 C C . GLU A 1 254 ? 9.270 14.860 -15.239 1.00 92.25 254 GLU A C 1
ATOM 2042 O O . GLU A 1 254 ? 8.266 14.211 -14.942 1.00 92.25 254 GLU A O 1
ATOM 2047 N N . ASP A 1 255 ? 9.706 14.917 -16.500 1.00 91.38 255 ASP A N 1
ATOM 2048 C CA . ASP A 1 255 ? 9.013 14.259 -17.612 1.00 91.38 255 ASP A CA 1
ATOM 2049 C C . ASP A 1 255 ? 9.028 12.732 -17.461 1.00 91.38 255 ASP A C 1
ATOM 2051 O O . ASP A 1 255 ? 8.013 12.061 -17.694 1.00 91.38 255 ASP A O 1
ATOM 2055 N N . MET A 1 256 ? 10.169 12.165 -17.053 1.00 93.00 256 MET A N 1
ATOM 2056 C CA . MET A 1 256 ? 10.303 10.744 -16.735 1.00 93.00 256 MET A CA 1
ATOM 2057 C C . MET A 1 256 ? 9.400 10.353 -15.563 1.00 93.00 256 MET A C 1
ATOM 2059 O O . MET A 1 256 ? 8.698 9.339 -15.643 1.00 93.00 256 MET A O 1
ATOM 2063 N N . TRP A 1 257 ? 9.375 11.175 -14.510 1.00 90.88 257 TRP A N 1
ATOM 2064 C CA . TRP A 1 257 ? 8.518 10.988 -13.342 1.00 90.88 257 TRP A CA 1
ATOM 2065 C C . TRP A 1 257 ? 7.043 10.923 -13.738 1.00 90.88 257 TRP A C 1
ATOM 2067 O O . TRP A 1 257 ? 6.376 9.919 -13.471 1.00 90.88 257 TRP A O 1
ATOM 2077 N N . ILE A 1 258 ? 6.543 11.952 -14.426 1.00 90.94 258 ILE A N 1
ATOM 2078 C CA . ILE A 1 258 ? 5.144 12.055 -14.860 1.00 90.94 258 ILE A CA 1
ATOM 2079 C C . ILE A 1 258 ? 4.783 10.883 -15.778 1.00 90.94 258 ILE A C 1
ATOM 2081 O O . ILE A 1 258 ? 3.751 10.231 -15.590 1.00 90.94 258 ILE A O 1
ATOM 2085 N N . SER A 1 259 ? 5.653 10.559 -16.737 1.00 91.81 259 SER A N 1
ATOM 2086 C CA . SER A 1 259 ? 5.415 9.475 -17.694 1.00 91.81 259 SER A CA 1
ATOM 2087 C C . SER A 1 259 ? 5.344 8.105 -17.015 1.00 91.81 259 SER A C 1
ATOM 2089 O O . SER A 1 259 ? 4.475 7.294 -17.352 1.00 91.81 259 SER A O 1
ATOM 2091 N N . LEU A 1 260 ? 6.221 7.839 -16.039 1.00 92.75 260 LEU A N 1
ATOM 2092 C CA . LEU A 1 260 ? 6.186 6.592 -15.279 1.00 92.75 260 LEU A CA 1
ATOM 2093 C C . LEU A 1 260 ? 4.927 6.500 -14.416 1.00 92.75 260 LEU A C 1
ATOM 2095 O O . LEU A 1 260 ? 4.279 5.455 -14.415 1.00 92.75 260 LEU A O 1
ATOM 2099 N N . HIS A 1 261 ? 4.529 7.583 -13.745 1.00 90.25 261 HIS A N 1
ATOM 2100 C CA . HIS A 1 261 ? 3.307 7.610 -12.935 1.00 90.25 261 HIS A CA 1
ATOM 2101 C C . HIS A 1 261 ? 2.054 7.374 -13.779 1.00 90.25 261 HIS A C 1
ATOM 2103 O O . HIS A 1 261 ? 1.195 6.572 -13.401 1.00 90.25 261 HIS A O 1
ATOM 2109 N N . PHE A 1 262 ? 1.976 7.992 -14.959 1.00 89.69 262 PHE A N 1
ATOM 2110 C CA . PHE A 1 262 ? 0.891 7.748 -15.905 1.00 89.69 262 PHE A CA 1
ATOM 2111 C C . PHE A 1 262 ? 0.844 6.278 -16.351 1.00 89.69 262 PHE A C 1
ATOM 2113 O O . PHE A 1 262 ? -0.218 5.651 -16.342 1.00 89.69 262 PHE A O 1
ATOM 2120 N N . LEU A 1 263 ? 1.994 5.684 -16.687 1.00 91.06 263 LEU A N 1
ATOM 2121 C CA . LEU A 1 263 ? 2.055 4.274 -17.072 1.00 91.06 263 LEU A CA 1
ATOM 2122 C C . LEU A 1 263 ? 1.689 3.339 -15.906 1.00 91.06 263 LEU A C 1
ATOM 2124 O O . LEU A 1 263 ? 1.014 2.328 -16.109 1.00 91.06 263 LEU A O 1
ATOM 2128 N N . MET A 1 264 ? 2.085 3.685 -14.680 1.00 92.81 264 MET A N 1
ATOM 2129 C CA . MET A 1 264 ? 1.744 2.919 -13.483 1.00 92.81 264 MET A CA 1
ATOM 2130 C C . MET A 1 264 ? 0.263 2.994 -13.129 1.00 92.81 264 MET A C 1
ATOM 2132 O O . MET A 1 264 ? -0.301 1.984 -12.707 1.00 92.81 264 MET A O 1
ATOM 2136 N N . ARG A 1 265 ? -0.401 4.128 -13.366 1.00 89.69 265 ARG A N 1
ATOM 2137 C CA . ARG A 1 265 ? -1.863 4.217 -13.262 1.00 89.69 265 ARG A CA 1
ATOM 2138 C C . ARG A 1 265 ? -2.534 3.190 -14.178 1.00 89.69 265 ARG A C 1
ATOM 2140 O O . ARG A 1 265 ? -3.318 2.372 -13.701 1.00 89.69 265 ARG A O 1
ATOM 2147 N N . ARG A 1 266 ? -2.130 3.140 -15.450 1.00 90.69 266 ARG A N 1
ATOM 2148 C CA . ARG A 1 266 ? -2.636 2.152 -16.420 1.00 90.69 266 ARG A CA 1
ATOM 2149 C C . ARG A 1 266 ? -2.315 0.714 -16.010 1.00 90.69 266 ARG A C 1
ATOM 2151 O O . ARG A 1 266 ? -3.146 -0.175 -16.171 1.00 90.69 266 ARG A O 1
ATOM 2158 N N . TYR A 1 267 ? -1.133 0.466 -15.436 1.00 92.69 267 TYR A N 1
ATOM 2159 C CA . TYR A 1 267 ? -0.766 -0.849 -14.890 1.00 92.69 267 TYR A CA 1
ATOM 2160 C C . TYR A 1 267 ? -1.747 -1.293 -13.795 1.00 92.69 267 TYR A C 1
ATOM 2162 O O . TYR A 1 267 ? -2.192 -2.448 -13.765 1.00 92.69 267 TYR A O 1
ATOM 2170 N N . ILE A 1 268 ? -2.070 -0.383 -12.875 1.00 90.38 268 ILE A N 1
ATOM 2171 C CA . ILE A 1 268 ? -2.976 -0.634 -11.756 1.00 90.38 268 ILE A CA 1
ATOM 2172 C C . ILE A 1 268 ? -4.394 -0.889 -12.278 1.00 90.38 268 ILE A C 1
ATOM 2174 O O . ILE A 1 268 ? -4.977 -1.916 -11.937 1.00 90.38 268 ILE A O 1
ATOM 2178 N N . GLU A 1 269 ? -4.908 -0.028 -13.157 1.00 89.31 269 GLU A N 1
ATOM 2179 C CA . GLU A 1 269 ? -6.236 -0.158 -13.775 1.00 89.31 269 GLU A CA 1
ATOM 2180 C C . GLU A 1 269 ? -6.372 -1.482 -14.547 1.00 89.31 269 GLU A C 1
ATOM 2182 O O . GLU A 1 269 ? -7.301 -2.259 -14.310 1.00 89.31 269 GLU A O 1
ATOM 2187 N N . ALA A 1 270 ? -5.389 -1.820 -15.387 1.00 91.69 270 ALA A N 1
ATOM 2188 C CA . ALA A 1 270 ? -5.357 -3.086 -16.117 1.00 91.69 270 ALA A CA 1
ATOM 2189 C C . ALA A 1 270 ? -5.360 -4.309 -15.190 1.00 91.69 270 ALA A C 1
ATOM 2191 O O . ALA A 1 270 ? -5.999 -5.319 -15.502 1.00 91.69 270 ALA A O 1
ATOM 2192 N N . SER A 1 271 ? -4.690 -4.221 -14.035 1.00 90.50 271 SER A N 1
ATOM 2193 C CA . SER A 1 271 ? -4.597 -5.319 -13.064 1.00 90.50 271 SER A CA 1
ATOM 2194 C C . SER A 1 271 ? -5.939 -5.701 -12.431 1.00 90.50 271 SER A C 1
ATOM 2196 O O . SER A 1 271 ? -6.065 -6.810 -11.913 1.00 90.50 271 SER A O 1
ATOM 2198 N N . VAL A 1 272 ? -6.937 -4.817 -12.500 1.00 90.12 272 VAL A N 1
ATOM 2199 C CA . VAL A 1 272 ? -8.295 -5.006 -11.961 1.00 90.12 272 VAL A CA 1
ATOM 2200 C C . VAL A 1 272 ? -9.377 -4.644 -12.993 1.00 90.12 272 VAL A C 1
ATOM 2202 O O . VAL A 1 272 ? -10.489 -4.259 -12.644 1.00 90.12 272 VAL A O 1
ATOM 2205 N N . SER A 1 273 ? -9.059 -4.783 -14.281 1.00 90.00 273 SER A N 1
ATOM 2206 C CA . SER A 1 273 ? -9.885 -4.301 -15.405 1.00 90.00 273 SER A CA 1
ATOM 2207 C C . SER A 1 273 ? -11.098 -5.164 -15.758 1.00 90.00 273 SER A C 1
ATOM 2209 O O . SER A 1 273 ? -11.940 -4.750 -16.547 1.00 90.00 273 SER A O 1
ATOM 2211 N N . THR A 1 274 ? -11.197 -6.379 -15.218 1.00 90.62 274 THR A N 1
ATOM 2212 C CA . THR A 1 274 ? -12.297 -7.308 -15.522 1.00 90.62 274 THR A CA 1
ATOM 2213 C C . THR A 1 274 ? -12.976 -7.766 -14.243 1.00 90.62 274 THR A C 1
ATOM 2215 O O . THR A 1 274 ? -12.325 -7.845 -13.199 1.00 90.62 274 THR A O 1
ATOM 2218 N N . ASN A 1 275 ? -14.254 -8.142 -14.329 1.00 89.69 275 ASN A N 1
ATOM 2219 C CA . ASN A 1 275 ? -15.001 -8.698 -13.195 1.00 89.69 275 ASN A CA 1
ATOM 2220 C C . ASN A 1 275 ? -14.280 -9.908 -12.579 1.00 89.69 275 ASN A C 1
ATOM 2222 O O . ASN A 1 275 ? -14.168 -10.001 -11.358 1.00 89.69 275 ASN A O 1
ATOM 2226 N N . ASP A 1 276 ? -13.680 -10.767 -13.410 1.00 90.69 276 ASP A N 1
ATOM 2227 C CA . ASP A 1 276 ? -12.843 -11.878 -12.948 1.00 90.69 276 ASP A CA 1
ATOM 2228 C C . ASP A 1 276 ? -11.628 -11.400 -12.144 1.00 90.69 276 ASP A C 1
ATOM 2230 O O . ASP A 1 276 ? -11.355 -11.930 -11.071 1.00 90.69 276 ASP A O 1
ATOM 2234 N N . LEU A 1 277 ? -10.881 -10.408 -12.642 1.00 91.19 277 LEU A N 1
ATOM 2235 C CA . LEU A 1 277 ? -9.702 -9.885 -11.944 1.00 91.19 277 LEU A CA 1
ATOM 2236 C C . LEU A 1 277 ? -10.080 -9.198 -10.627 1.00 91.19 277 LEU A C 1
ATOM 2238 O O . LEU A 1 277 ? -9.414 -9.430 -9.619 1.00 91.19 277 LEU A O 1
ATOM 2242 N N . ARG A 1 278 ? -11.164 -8.415 -10.615 1.00 90.06 278 ARG A N 1
ATOM 2243 C CA . ARG A 1 278 ? -11.705 -7.767 -9.409 1.00 90.06 278 ARG A CA 1
ATOM 2244 C C . ARG A 1 278 ? -12.129 -8.805 -8.373 1.00 90.06 278 ARG A C 1
ATOM 2246 O O . ARG A 1 278 ? -11.708 -8.736 -7.220 1.00 90.06 278 ARG A O 1
ATOM 2253 N N . SER A 1 279 ? -12.890 -9.812 -8.798 1.00 88.56 279 SER A N 1
ATOM 2254 C CA . SER A 1 279 ? -13.349 -10.905 -7.937 1.00 88.56 279 SER A CA 1
ATOM 2255 C C . SER A 1 279 ? -12.179 -11.711 -7.365 1.00 88.56 279 SER A C 1
ATOM 2257 O O . SER A 1 279 ? -12.102 -11.924 -6.154 1.00 88.56 279 SER A O 1
ATOM 2259 N N . LEU A 1 280 ? -11.208 -12.087 -8.206 1.00 88.62 280 LEU A N 1
ATOM 2260 C CA . LEU A 1 280 ? -10.035 -12.855 -7.782 1.00 88.62 280 LEU A CA 1
ATOM 2261 C C . LEU A 1 280 ? -9.135 -12.070 -6.821 1.00 88.62 280 LEU A C 1
ATOM 2263 O O . LEU A 1 280 ? -8.657 -12.650 -5.848 1.00 88.62 280 LEU A O 1
ATOM 2267 N N . ALA A 1 281 ? -8.888 -10.785 -7.087 1.00 87.38 281 ALA A N 1
ATOM 2268 C CA . ALA A 1 281 ? -7.939 -9.987 -6.316 1.00 87.38 281 ALA A CA 1
ATOM 2269 C C . ALA A 1 281 ? -8.546 -9.362 -5.051 1.00 87.38 281 ALA A C 1
ATOM 2271 O O . ALA A 1 281 ? -7.896 -9.348 -4.007 1.00 87.38 281 ALA A O 1
ATOM 2272 N N . GLY A 1 282 ? -9.777 -8.847 -5.132 1.00 86.81 282 GLY A N 1
ATOM 2273 C CA . GLY A 1 282 ? -10.432 -8.098 -4.055 1.00 86.81 282 GLY A CA 1
ATOM 2274 C C . GLY A 1 282 ? -11.682 -8.750 -3.470 1.00 86.81 282 GLY A C 1
ATOM 2275 O O . GLY A 1 282 ? -12.046 -8.446 -2.335 1.00 86.81 282 GLY A O 1
ATOM 2276 N N . GLY A 1 283 ? -12.322 -9.678 -4.187 1.00 87.25 283 GLY A N 1
ATOM 2277 C CA . GLY A 1 283 ? -13.613 -10.253 -3.790 1.00 87.25 283 GLY A CA 1
ATOM 2278 C C . GLY A 1 283 ? -13.595 -10.935 -2.419 1.00 87.25 283 GLY A C 1
ATOM 2279 O O . GLY A 1 283 ? -14.557 -10.830 -1.662 1.00 87.25 283 GLY A O 1
ATOM 2280 N N . ARG A 1 284 ? -12.475 -11.559 -2.032 1.00 85.69 284 ARG A N 1
ATOM 2281 C CA . ARG A 1 284 ? -12.309 -12.134 -0.685 1.00 85.69 284 ARG A CA 1
ATOM 2282 C C . ARG A 1 284 ? -12.308 -11.080 0.422 1.00 85.69 284 ARG A C 1
ATOM 2284 O O . ARG A 1 284 ? -12.901 -11.317 1.470 1.00 85.69 284 ARG A O 1
ATOM 2291 N N . MET A 1 285 ? -11.680 -9.927 0.190 1.00 85.31 285 MET A N 1
ATOM 2292 C CA . MET A 1 285 ? -11.718 -8.810 1.135 1.00 85.31 285 MET A CA 1
ATOM 2293 C C . MET A 1 285 ? -13.128 -8.224 1.231 1.00 85.31 285 MET A C 1
ATOM 2295 O O . MET A 1 285 ? -13.592 -7.949 2.331 1.00 85.31 285 MET A O 1
ATOM 2299 N N . VAL A 1 286 ? -13.818 -8.068 0.098 1.00 89.00 286 VAL A N 1
ATOM 2300 C CA . VAL A 1 286 ? -15.212 -7.597 0.071 1.00 89.00 286 VAL A CA 1
ATOM 2301 C C . VAL A 1 286 ? -16.120 -8.544 0.848 1.00 89.00 286 VAL A C 1
ATOM 2303 O O . VAL A 1 286 ? -16.887 -8.098 1.697 1.00 89.00 286 VAL A O 1
ATOM 2306 N N . LYS A 1 287 ? -15.975 -9.857 0.641 1.00 87.75 287 LYS A N 1
ATOM 2307 C CA . LYS A 1 287 ? -16.682 -10.858 1.441 1.00 87.75 287 LYS A CA 1
ATOM 2308 C C . LYS A 1 287 ? -16.367 -10.710 2.930 1.00 87.75 287 LYS A C 1
ATOM 2310 O O . LYS A 1 287 ? -17.288 -10.638 3.729 1.00 87.75 287 LYS A O 1
ATOM 2315 N N . TYR A 1 288 ? -15.089 -10.621 3.299 1.00 87.69 288 TYR A N 1
ATOM 2316 C CA . TYR A 1 288 ? -14.688 -10.436 4.694 1.00 87.69 288 TYR A CA 1
ATOM 2317 C C . TYR A 1 288 ? -15.304 -9.165 5.303 1.00 87.69 288 TYR A C 1
ATOM 2319 O O . TYR A 1 288 ? -15.773 -9.194 6.437 1.00 87.69 288 TYR A O 1
ATOM 2327 N N . PHE A 1 289 ? -15.341 -8.062 4.555 1.00 89.44 289 PHE A N 1
ATOM 2328 C CA . PHE A 1 289 ? -15.983 -6.821 4.976 1.00 89.44 289 PHE A CA 1
ATOM 2329 C C . PHE A 1 289 ? -17.472 -7.017 5.291 1.00 89.44 289 PHE A C 1
ATOM 2331 O O . PHE A 1 289 ? -17.900 -6.676 6.395 1.00 89.44 289 PHE A 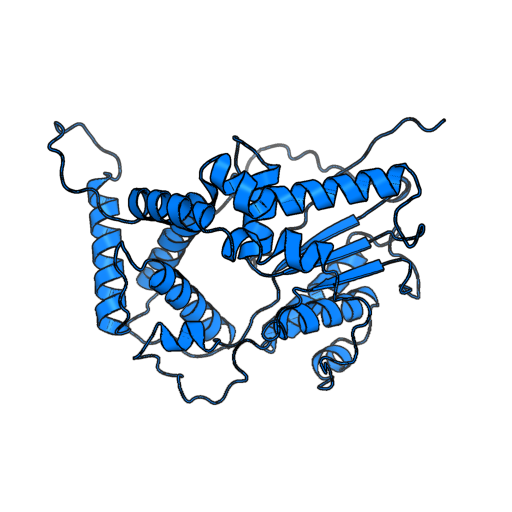O 1
ATOM 2338 N N . PHE A 1 290 ? -18.236 -7.612 4.369 1.00 90.94 290 PHE A N 1
ATOM 2339 C CA . PHE A 1 290 ? -19.657 -7.897 4.587 1.00 90.94 290 PHE A CA 1
ATOM 2340 C C . PHE A 1 290 ? -19.884 -8.890 5.728 1.00 90.94 290 PHE A C 1
ATOM 2342 O O . PHE A 1 290 ? -20.717 -8.630 6.589 1.00 90.94 290 PHE A O 1
ATOM 2349 N N . ASP A 1 291 ? -19.074 -9.947 5.822 1.00 90.31 291 ASP A N 1
ATOM 2350 C CA . ASP A 1 291 ? -19.163 -10.919 6.915 1.00 90.31 291 ASP A CA 1
ATOM 2351 C C . ASP A 1 291 ? -18.978 -10.226 8.284 1.00 90.31 291 ASP A C 1
ATOM 2353 O O . ASP A 1 291 ? -19.713 -10.505 9.231 1.00 90.31 291 ASP A O 1
ATOM 2357 N N . LYS A 1 292 ? -18.047 -9.262 8.409 1.00 89.62 292 LYS A N 1
ATOM 2358 C CA . LYS A 1 292 ? -17.860 -8.510 9.667 1.00 89.62 292 LYS A CA 1
ATOM 2359 C C . LYS A 1 292 ? -18.965 -7.492 9.946 1.00 89.62 292 LYS A C 1
ATOM 2361 O O . LYS A 1 292 ? -19.227 -7.209 11.118 1.00 89.62 292 LYS A O 1
ATOM 2366 N N . LEU A 1 293 ? -19.611 -6.951 8.914 1.00 91.06 293 LEU A N 1
ATOM 2367 C CA . LEU A 1 293 ? -20.817 -6.139 9.082 1.00 91.06 293 LEU A CA 1
ATOM 2368 C C . LEU A 1 293 ? -21.978 -6.994 9.597 1.00 91.06 293 LEU A C 1
ATOM 2370 O O . LEU A 1 293 ? -22.590 -6.630 10.601 1.00 91.06 293 LEU A O 1
ATOM 2374 N N . ASP A 1 294 ? -22.222 -8.151 8.985 1.00 93.19 294 ASP A N 1
ATOM 2375 C CA . ASP A 1 294 ? -23.268 -9.089 9.401 1.00 93.19 294 ASP A CA 1
ATOM 2376 C C . ASP A 1 294 ? -23.033 -9.592 10.826 1.00 93.19 294 ASP A C 1
ATOM 2378 O O . ASP A 1 294 ? -23.953 -9.610 11.646 1.00 93.19 294 ASP A O 1
ATOM 2382 N N . ASP A 1 295 ? -21.787 -9.924 11.169 1.00 91.56 295 ASP A N 1
ATOM 2383 C CA . ASP A 1 295 ? -21.415 -10.294 12.533 1.00 91.56 295 ASP A CA 1
ATOM 2384 C C . ASP A 1 295 ? -21.664 -9.150 13.520 1.00 91.56 295 ASP A C 1
ATOM 2386 O O . ASP A 1 295 ? -22.119 -9.391 14.640 1.00 91.56 295 ASP A O 1
ATOM 2390 N N . LYS A 1 296 ? -21.419 -7.892 13.131 1.00 91.75 296 LYS A N 1
ATOM 2391 C CA . LYS A 1 296 ? -21.733 -6.747 13.993 1.00 91.75 296 LYS A CA 1
ATOM 2392 C C . LYS A 1 296 ? -23.237 -6.600 14.204 1.00 91.75 296 LYS A C 1
ATOM 2394 O O . LYS A 1 296 ? -23.659 -6.370 15.337 1.00 91.75 296 LYS A O 1
ATOM 2399 N N . LEU A 1 297 ? -24.026 -6.726 13.139 1.00 90.38 297 LEU A N 1
ATOM 2400 C CA . LEU A 1 297 ? -25.484 -6.600 13.177 1.00 90.38 297 LEU A CA 1
ATOM 2401 C C . LEU A 1 297 ? -26.135 -7.727 13.987 1.00 90.38 297 LEU A C 1
ATOM 2403 O O . LEU A 1 297 ? -27.071 -7.480 14.742 1.00 90.38 297 LEU A O 1
ATOM 2407 N N . ALA A 1 298 ? -25.601 -8.944 13.882 1.00 93.19 298 ALA A N 1
ATOM 2408 C CA . ALA A 1 298 ? -26.071 -10.114 14.616 1.00 93.19 298 ALA A CA 1
ATOM 2409 C C . ALA A 1 298 ? -25.518 -10.216 16.051 1.00 93.19 298 ALA A C 1
ATOM 2411 O O . ALA A 1 298 ? -25.858 -11.160 16.762 1.00 93.19 298 ALA A O 1
ATOM 2412 N N . GLY A 1 299 ? -24.644 -9.295 16.478 1.00 90.19 299 GLY A N 1
ATOM 2413 C CA . GLY A 1 299 ? -23.997 -9.351 17.794 1.00 90.19 299 GLY A CA 1
ATOM 2414 C C . GLY A 1 299 ? -23.000 -10.506 17.960 1.00 90.19 299 GLY A C 1
ATOM 2415 O O . GLY A 1 299 ? -22.755 -10.928 19.084 1.00 90.19 299 GLY A O 1
ATOM 2416 N N . ARG A 1 300 ? -22.444 -11.019 16.854 1.00 91.94 300 ARG A N 1
ATOM 2417 C CA . ARG A 1 300 ? -21.461 -12.120 16.798 1.00 91.94 300 ARG A CA 1
ATOM 2418 C C . ARG A 1 300 ? -20.022 -11.659 16.559 1.00 91.94 300 ARG A C 1
ATOM 2420 O O . ARG A 1 300 ? -19.110 -12.481 16.554 1.00 91.94 300 ARG A O 1
ATOM 2427 N N . LEU A 1 301 ? -19.805 -10.369 16.297 1.00 88.50 301 LEU A N 1
ATOM 2428 C CA . LEU A 1 301 ? -18.461 -9.845 16.063 1.00 88.50 301 LEU A CA 1
ATOM 2429 C C . LEU A 1 301 ? -17.640 -9.983 17.342 1.00 88.50 301 LEU A C 1
ATOM 2431 O O . LEU A 1 301 ? -17.976 -9.340 18.318 1.00 88.50 301 LEU A O 1
ATOM 2435 N N . GLU A 1 302 ? -16.551 -10.745 17.339 1.00 82.25 302 GLU A N 1
ATOM 2436 C CA . GLU A 1 302 ? -15.734 -10.944 18.542 1.00 82.25 302 GLU A CA 1
ATOM 2437 C C . GLU A 1 302 ? -14.453 -10.082 18.550 1.00 82.25 302 GLU A C 1
ATOM 2439 O O . GLU A 1 302 ? -13.641 -10.177 17.614 1.00 82.25 302 GLU A O 1
ATOM 2444 N N . PRO A 1 303 ? -14.205 -9.290 19.617 1.00 84.31 303 PRO A N 1
ATOM 2445 C CA . PRO A 1 303 ? -15.095 -9.024 20.766 1.00 84.31 303 PRO A CA 1
ATOM 2446 C C . PRO A 1 303 ? -16.348 -8.201 20.411 1.00 84.31 303 PRO A C 1
ATOM 2448 O O . PRO A 1 303 ? -16.237 -7.270 19.612 1.00 84.31 303 PRO A O 1
ATOM 2451 N N . CYS A 1 304 ? -17.504 -8.461 21.047 1.00 82.88 304 CYS A N 1
ATOM 2452 C CA . CYS A 1 304 ? -18.803 -7.806 20.738 1.00 82.88 304 CYS A CA 1
ATOM 2453 C C . CYS A 1 304 ? -18.763 -6.271 20.764 1.00 82.88 304 CYS A C 1
ATOM 2455 O O . CYS A 1 304 ? -19.444 -5.576 19.996 1.00 82.88 304 CYS A O 1
ATOM 2457 N N . GLU A 1 305 ? -17.921 -5.724 21.635 1.00 84.88 305 GLU A N 1
ATOM 2458 C CA . GLU A 1 305 ? -17.720 -4.286 21.788 1.00 84.88 305 GLU A CA 1
ATOM 2459 C C . GLU A 1 305 ? -16.813 -3.659 20.718 1.00 84.88 305 GLU A C 1
ATOM 2461 O O . GLU A 1 305 ? -16.626 -2.442 20.723 1.00 84.88 305 GLU A O 1
ATOM 2466 N N . THR A 1 306 ? -16.302 -4.444 19.763 1.00 88.25 306 THR A N 1
ATOM 2467 C CA . THR A 1 306 ? -15.456 -3.946 18.673 1.00 88.25 306 THR A CA 1
ATOM 2468 C C . THR A 1 306 ? -16.185 -2.856 17.896 1.00 88.25 306 THR A C 1
ATOM 2470 O O . THR A 1 306 ? -17.281 -3.059 17.366 1.00 88.25 306 THR A O 1
ATOM 2473 N N . LYS A 1 307 ? -15.554 -1.684 17.835 1.00 88.69 307 LYS A N 1
ATOM 2474 C CA . LYS A 1 307 ? -16.008 -0.500 17.102 1.00 88.69 307 LYS A CA 1
ATOM 2475 C C . LYS A 1 307 ? -15.152 -0.208 15.879 1.00 88.69 307 LYS A C 1
ATOM 2477 O O . LYS A 1 307 ? -15.650 0.401 14.944 1.00 88.69 307 LYS A O 1
ATOM 2482 N N . LEU A 1 308 ? -13.884 -0.618 15.890 1.00 90.88 308 LEU A N 1
ATOM 2483 C CA . LEU A 1 308 ? -12.937 -0.362 14.809 1.00 90.88 308 LEU A CA 1
ATOM 2484 C C . LEU A 1 308 ? -12.218 -1.648 14.395 1.00 90.88 308 LEU A C 1
ATOM 2486 O O . LEU A 1 308 ? -11.516 -2.270 15.194 1.00 90.88 308 LEU A O 1
ATOM 2490 N N . LEU A 1 309 ? -12.365 -2.000 13.122 1.00 89.94 309 LEU A N 1
ATOM 2491 C CA . LEU A 1 309 ? -11.546 -2.976 12.419 1.00 89.94 309 LEU A CA 1
ATOM 2492 C C . LEU A 1 309 ? -10.527 -2.219 11.563 1.00 89.94 309 LEU A C 1
ATOM 2494 O O . LEU A 1 309 ? -10.886 -1.597 10.567 1.00 89.94 309 LEU A O 1
ATOM 2498 N N . LEU A 1 310 ? -9.267 -2.219 11.993 1.00 88.75 310 LEU A N 1
ATOM 2499 C CA . LEU A 1 310 ? -8.161 -1.549 11.315 1.00 88.75 310 LEU A CA 1
ATOM 2500 C C . LEU A 1 310 ? -7.306 -2.576 10.572 1.00 88.75 310 LEU A C 1
ATOM 2502 O O . LEU A 1 310 ? -6.813 -3.543 11.151 1.00 88.75 310 LEU A O 1
ATOM 2506 N N . HIS A 1 311 ? -7.079 -2.327 9.296 1.00 87.81 311 HIS A N 1
ATOM 2507 C CA . HIS A 1 311 ? -6.460 -3.251 8.368 1.00 87.81 311 HIS A CA 1
ATOM 2508 C C . HIS A 1 311 ? -5.319 -2.550 7.626 1.00 87.81 311 HIS A C 1
ATOM 2510 O O . HIS A 1 311 ? -5.565 -1.777 6.705 1.00 87.81 311 HIS A O 1
ATOM 2516 N N . ILE A 1 312 ? -4.070 -2.804 8.031 1.00 87.81 312 ILE A N 1
ATOM 2517 C CA . ILE A 1 312 ? -2.889 -2.239 7.363 1.00 87.81 312 ILE A CA 1
ATOM 2518 C C . ILE A 1 312 ? -2.321 -3.250 6.365 1.00 87.81 312 ILE A C 1
ATOM 2520 O O . ILE A 1 312 ? -1.938 -4.364 6.729 1.00 87.81 312 ILE A O 1
ATOM 2524 N N . GLY A 1 313 ? -2.272 -2.847 5.100 1.00 85.94 313 GLY A N 1
ATOM 2525 C CA . GLY A 1 313 ? -1.819 -3.649 3.973 1.00 85.94 313 GLY A CA 1
ATOM 2526 C C . GLY A 1 313 ? -0.890 -2.891 3.036 1.00 85.94 313 GLY A C 1
ATOM 2527 O O . GLY A 1 313 ? -0.234 -1.931 3.419 1.00 85.94 313 GLY A O 1
ATOM 2528 N N . TYR A 1 314 ? -0.839 -3.342 1.791 1.00 85.31 314 TYR A N 1
ATOM 2529 C CA . TYR A 1 314 ? -0.051 -2.741 0.715 1.00 85.31 314 TYR A CA 1
ATOM 2530 C C . TYR A 1 314 ? -0.975 -2.027 -0.283 1.00 85.31 314 TYR A C 1
ATOM 2532 O O . TYR A 1 314 ? -2.200 -2.158 -0.191 1.00 85.31 314 TYR A O 1
ATOM 2540 N N . GLU A 1 315 ? -0.438 -1.349 -1.305 1.00 84.38 315 GLU A N 1
ATOM 2541 C CA . GLU A 1 315 ? -1.287 -0.804 -2.380 1.00 84.38 315 GLU A CA 1
ATOM 2542 C C . GLU A 1 315 ? -2.100 -1.917 -3.056 1.00 84.38 315 GLU A C 1
ATOM 2544 O O . GLU A 1 315 ? -3.285 -1.771 -3.340 1.00 84.38 315 GLU A O 1
ATOM 2549 N N . ARG A 1 316 ? -1.494 -3.100 -3.171 1.00 81.81 316 ARG A N 1
ATOM 2550 C CA . ARG A 1 316 ? -2.098 -4.333 -3.687 1.00 81.81 316 ARG A CA 1
ATOM 2551 C C . ARG A 1 316 ? -3.126 -4.991 -2.742 1.00 81.81 316 ARG A C 1
ATOM 2553 O O . ARG A 1 316 ? -3.641 -6.058 -3.058 1.00 81.81 316 ARG A O 1
ATOM 2560 N N . THR A 1 317 ? -3.391 -4.391 -1.585 1.00 84.44 317 THR A N 1
ATOM 2561 C CA . THR A 1 317 ? -4.507 -4.722 -0.681 1.00 84.44 317 THR A CA 1
ATOM 2562 C C . THR A 1 317 ? -5.644 -3.726 -0.884 1.00 84.44 317 THR A C 1
ATOM 2564 O O . THR A 1 317 ? -6.799 -4.107 -1.046 1.00 84.44 317 THR A O 1
ATOM 2567 N N . VAL A 1 318 ? -5.289 -2.439 -0.896 1.00 87.56 318 VAL A N 1
ATOM 2568 C CA . VAL A 1 318 ? -6.210 -1.306 -0.991 1.00 87.56 318 VAL A CA 1
ATOM 2569 C C . VAL A 1 318 ? -6.878 -1.264 -2.364 1.00 87.56 318 VAL A C 1
ATOM 2571 O O . VAL A 1 318 ? -8.102 -1.292 -2.445 1.00 87.56 318 VAL A O 1
ATOM 2574 N N . VAL A 1 319 ? -6.088 -1.276 -3.443 1.00 87.88 319 VAL A N 1
ATOM 2575 C CA . VAL A 1 319 ? -6.602 -1.164 -4.815 1.00 87.88 319 VAL A CA 1
ATOM 2576 C C . VAL A 1 319 ? -7.580 -2.292 -5.145 1.00 87.88 319 VAL A C 1
ATOM 2578 O O . VAL A 1 319 ? -8.684 -1.973 -5.576 1.00 87.88 319 VAL A O 1
ATOM 2581 N N . PRO A 1 320 ? -7.256 -3.589 -4.956 1.00 87.12 320 PRO A N 1
ATOM 2582 C CA . PRO A 1 320 ? -8.200 -4.640 -5.318 1.00 87.12 320 PRO A CA 1
ATOM 2583 C C . PRO A 1 320 ? -9.470 -4.619 -4.477 1.00 87.12 320 PRO A C 1
ATOM 2585 O O . PRO A 1 320 ? -10.542 -4.872 -5.019 1.00 87.12 320 PRO A O 1
ATOM 2588 N N . PHE A 1 321 ? -9.365 -4.308 -3.178 1.00 88.31 321 PHE A N 1
ATOM 2589 C CA . PHE A 1 321 ? -10.534 -4.184 -2.309 1.00 88.31 321 PHE A CA 1
ATOM 2590 C C . PHE A 1 321 ? -11.494 -3.127 -2.835 1.00 88.31 321 PHE A C 1
ATOM 2592 O O . PHE A 1 321 ? -12.672 -3.422 -3.021 1.00 88.31 321 PHE A O 1
ATOM 2599 N N . PHE A 1 322 ? -10.967 -1.938 -3.130 1.00 87.50 322 PHE A N 1
ATOM 2600 C CA . PHE A 1 322 ? -11.754 -0.891 -3.746 1.00 87.50 322 PHE A CA 1
ATOM 2601 C C . PHE A 1 322 ? -12.309 -1.381 -5.071 1.00 87.50 322 PHE A C 1
ATOM 2603 O O . PHE A 1 322 ? -13.522 -1.506 -5.173 1.00 87.50 322 PHE A O 1
ATOM 2610 N N . ALA A 1 323 ? -11.470 -1.756 -6.038 1.00 87.69 323 ALA A N 1
ATOM 2611 C CA . ALA A 1 323 ? -11.906 -2.171 -7.374 1.00 87.69 323 ALA A CA 1
ATOM 2612 C C . ALA A 1 323 ? -13.023 -3.232 -7.366 1.00 87.69 323 ALA A C 1
ATOM 2614 O O . ALA A 1 323 ? -13.895 -3.204 -8.227 1.00 87.69 323 ALA A O 1
ATOM 2615 N N . ALA A 1 324 ? -13.021 -4.146 -6.392 1.00 88.81 324 ALA A N 1
ATOM 2616 C CA . ALA A 1 324 ? -14.090 -5.120 -6.206 1.00 88.81 324 ALA A CA 1
ATOM 2617 C C . ALA A 1 324 ? -15.384 -4.525 -5.616 1.00 88.81 324 ALA A C 1
ATOM 2619 O O . ALA A 1 324 ? -16.461 -4.966 -6.007 1.00 88.81 324 ALA A O 1
ATOM 2620 N N . LEU A 1 325 ? -15.303 -3.541 -4.713 1.00 87.56 325 LEU A N 1
ATOM 2621 C CA . LEU A 1 325 ? -16.468 -2.824 -4.177 1.00 87.56 325 LEU A CA 1
ATOM 2622 C C . LEU A 1 325 ? -17.197 -1.986 -5.231 1.00 87.56 325 LEU A C 1
ATOM 2624 O O . LEU A 1 325 ? -18.422 -1.959 -5.209 1.00 87.56 325 LEU A O 1
ATOM 2628 N N . ALA A 1 326 ? -16.479 -1.308 -6.132 1.00 81.75 326 ALA A N 1
ATOM 2629 C CA . ALA A 1 326 ? -17.133 -0.478 -7.150 1.00 81.75 326 ALA A CA 1
ATOM 2630 C C . ALA A 1 326 ? -17.788 -1.275 -8.285 1.00 81.75 326 ALA A C 1
ATOM 2632 O O . ALA A 1 326 ? -18.543 -0.713 -9.069 1.00 81.75 326 ALA A O 1
ATOM 2633 N N . GLY A 1 327 ? -17.502 -2.574 -8.408 1.00 72.81 327 GLY A N 1
ATOM 2634 C CA . GLY A 1 327 ? -18.080 -3.388 -9.473 1.00 72.81 327 GLY A CA 1
ATOM 2635 C C . GLY A 1 327 ? -17.700 -2.881 -10.868 1.00 72.81 327 GLY A C 1
ATOM 2636 O O . GLY A 1 327 ? -16.524 -2.629 -11.139 1.00 72.81 327 GLY A O 1
ATOM 2637 N N . GLU A 1 328 ? -18.681 -2.795 -11.769 1.00 60.66 328 GLU A N 1
ATOM 2638 C CA . GLU A 1 328 ? -18.471 -2.425 -13.176 1.00 60.66 328 GLU A CA 1
ATOM 2639 C C . GLU A 1 328 ? -18.118 -0.952 -13.375 1.00 60.66 328 GLU A C 1
ATOM 2641 O O . GLU A 1 328 ? -17.276 -0.665 -14.228 1.00 60.66 328 GLU A O 1
ATOM 2646 N N . ASP A 1 329 ? -18.651 -0.077 -12.521 1.00 60.06 329 ASP A N 1
ATOM 2647 C CA . ASP A 1 329 ? -18.455 1.376 -12.574 1.00 60.06 329 ASP A CA 1
ATOM 2648 C C . ASP A 1 329 ? -16.999 1.785 -12.287 1.00 60.06 329 ASP A C 1
ATOM 2650 O O . ASP A 1 329 ? -16.543 2.847 -12.705 1.00 60.06 329 ASP A O 1
ATOM 2654 N N . GLY A 1 330 ? -16.223 0.916 -11.624 1.00 53.09 330 GLY A N 1
ATOM 2655 C CA . GLY A 1 330 ? -14.845 1.216 -11.234 1.00 53.09 330 GLY A CA 1
ATOM 2656 C C . GLY A 1 330 ? -14.745 2.417 -10.280 1.00 53.09 330 GLY A C 1
ATOM 2657 O O . GLY A 1 330 ? -15.732 2.888 -9.728 1.00 53.09 330 GLY A O 1
ATOM 2658 N N . PHE A 1 331 ? -13.527 2.907 -10.037 1.00 49.28 331 PHE A N 1
ATOM 2659 C CA . PHE A 1 331 ? -13.343 4.179 -9.328 1.00 49.28 331 PHE A CA 1
ATOM 2660 C C . PHE A 1 331 ? -12.975 5.236 -10.348 1.00 49.28 331 PHE A C 1
ATOM 2662 O O . PHE A 1 331 ? -11.907 5.155 -10.957 1.00 49.28 331 PHE A O 1
ATOM 2669 N N . GLU A 1 332 ? -13.808 6.261 -10.471 1.00 43.59 332 GLU A N 1
ATOM 2670 C CA . GLU A 1 332 ? -13.338 7.539 -10.978 1.00 43.59 332 GLU A CA 1
ATOM 2671 C C . GLU A 1 332 ? -12.431 8.152 -9.908 1.00 43.59 332 GLU A C 1
ATOM 2673 O O . GLU A 1 332 ? -12.881 8.617 -8.858 1.00 43.59 332 GLU A O 1
ATOM 2678 N N . ILE A 1 333 ? -11.119 8.129 -10.152 1.00 43.06 333 ILE A N 1
ATOM 2679 C CA . ILE A 1 333 ? -10.197 9.001 -9.425 1.00 43.06 333 ILE A CA 1
ATOM 2680 C C . ILE A 1 333 ? -10.483 10.414 -9.935 1.00 43.06 333 ILE A C 1
ATOM 2682 O O . ILE A 1 333 ? -9.896 10.864 -10.920 1.00 43.06 333 ILE A O 1
ATOM 2686 N N . ASN A 1 334 ? -11.446 11.085 -9.307 1.00 32.19 334 ASN A N 1
ATOM 2687 C CA . ASN A 1 334 ? -11.725 12.485 -9.577 1.00 32.19 334 ASN A CA 1
ATOM 2688 C C . ASN A 1 334 ? -10.499 13.320 -9.184 1.00 32.19 334 ASN A C 1
ATOM 2690 O O . ASN A 1 334 ? -10.189 13.464 -8.003 1.00 32.19 334 ASN A O 1
ATOM 2694 N N . GLY A 1 335 ? -9.821 13.863 -10.198 1.00 31.86 335 GLY A N 1
ATOM 2695 C CA . GLY A 1 335 ? -8.719 14.813 -10.065 1.00 31.86 335 GLY A CA 1
ATOM 2696 C C . GLY A 1 335 ? -7.335 14.197 -10.258 1.00 31.86 335 GLY A C 1
ATOM 2697 O O . GLY A 1 335 ? -6.805 13.578 -9.341 1.00 31.86 335 GLY A O 1
ATOM 2698 N N . LEU A 1 336 ? -6.770 14.398 -11.455 1.00 28.19 336 LEU A N 1
ATOM 2699 C CA . LEU A 1 336 ? -5.369 14.756 -11.751 1.00 28.19 336 LEU A CA 1
ATOM 2700 C C . LEU A 1 336 ? -5.184 14.673 -13.280 1.00 28.19 336 LEU A C 1
ATOM 2702 O O . LEU A 1 336 ? -4.948 13.594 -13.829 1.00 28.19 336 LEU A O 1
ATOM 2706 N N . VAL A 1 337 ? -5.386 15.820 -13.940 1.00 30.20 337 VAL A N 1
ATOM 2707 C CA . VAL A 1 337 ? -4.676 16.194 -15.176 1.00 30.20 337 VAL A CA 1
ATOM 2708 C C . VAL A 1 337 ? -3.407 16.901 -14.742 1.00 30.20 337 VAL A C 1
ATOM 2710 O O . VAL A 1 337 ? -3.529 17.727 -13.804 1.00 30.20 337 VAL A O 1
#

InterPro domains:
  IPR000560 Histidine phosphatase superfamily, clade-2 [PF00328] (56-327)
  IPR029033 Histidine phosphatase superfamily [G3DSA:3.40.50.1240] (32-333)
  IPR029033 Histidine phosphatase superfamily [SSF53254] (14-326)

Foldseek 3Di:
DDDDDEDDDADADDDPDPDDDDPDDPPPPPDDDLVRAQAAEYEYAQFFFAAAPVLLVQFVQDPCNPVPDPHGAHALRRLVVLLVLLLVVCVVNVPNLVDLDDDCQQEFAAFQDDPRGLRLQLSSQSSNCSVNVHDSVCSSPPPPSDPPPPPRHPDCLCNCLFAPVLVVPPVLCVQLLVLLLVQQAQDDDPDDDDDDDDCDSVNSNVLSVVLVVLCCVNRVGDCDSVPVVSLVSNLSNVVSCVVNVHDDDPSCDPVSNVSSVVSVVSSLCSCLVDLVSLCSQAVSVVVVVVVQVVCQVVLNNVVSNHHYYHYYHHVSRVSSNQQNVVRNVGDDPPDDD

Secondary structure (DSSP, 8-state):
--------------S----PPPSS---------TTT---EEEEEE---BPPPHHHHHH-TT-TTTTS---TTSB-HHHHHHHHHHHHHHHHHSTTTT--SS--TTTEEEEE--STT-HHHHHHHHHHHHHHTT--HHHHHT-----TTS-TTT--HHHHHHHTTGGGG-HHHHHHHHHHHHHHHSPPP---------SS-HHHHHHHHHHHHHHHHHHH-----TT-THHHHHHHHHHHHHHHTTPPPPTTS-HHHHHHHHHHHHHHHHHHT-SHHHHIIIIIHHHHHHHHHHHHHHTT-SSSTT--EEEEEE-HHHHHHHHHHHSGGG--------